Protein AF-A0A0C9Z358-F1 (afdb_monomer_lite)

Radius of gyration: 34.58 Å; chains: 1; bounding box: 94×60×79 Å

Secondary structure (DSSP, 8-state):
--PPPP--PPP---GGGGS-------------HHHHHHHHHHHHHHHHHHHHH-GGGS---HHHHHHHHHHHHHHHHHHHHHHHHHHHHHHHHHHHHHHHHHHHHHHHHHHHHHHHHHHHHHHHHTTTS----HHHHHHHHHHHHHHHHHHHHHHHHHHHHHHHHHHHHHHHHHHHHHHHHHHTTSTTPPPGGG---

Foldseek 3Di:
DDDDDDPDDDPPPPPVVVPPPPDDDDDDPDDDPVVVVVVVVVVVVVVVVVVVVDPVPDPQPPVRVVVVVLLVQLLVLVVQLVVLVVVLVVLVVVLVVLVVQLVVLVVVLVVLVVVLVVVVVVCVVVVPDPDVCPVVNVVSVVSNVVSVVSNVVSVVVSVVSVVVSVVSVVSSVVSVVVSVVSCVVPVPDDHPVPPDD

pLDDT: mean 74.01, std 22.17, range [31.88, 98.12]

Sequence (197 aa):
MLSAPISTLPPSCSFESFFHEGSVSDNHIFTKPDQLSSILGAVDDIEKQNFILSLDAVDISDDEQDKLFAMYSIDTVHSSYLASKSRVRLYTQFVSLLKRTEEAWSKRLQETGCVALEQKLHKTSLDGIEVEGGEQDKLLKCAVDAVLAHYVTAQYRVRQYTQFLTILKREEDAWAQSYQRASCVMPDYSPATLKCQ

Structure (mmCIF, N/CA/C/O backbone):
data_AF-A0A0C9Z358-F1
#
_entry.id   AF-A0A0C9Z358-F1
#
loop_
_atom_site.group_PDB
_atom_site.id
_atom_site.type_symbol
_atom_site.label_atom_id
_atom_site.label_alt_id
_atom_site.label_comp_id
_atom_site.label_asym_id
_atom_site.label_entity_id
_atom_site.label_seq_id
_atom_site.pdbx_PDB_ins_code
_atom_site.Cartn_x
_atom_site.Cartn_y
_atom_site.Cartn_z
_atom_site.occupancy
_atom_site.B_iso_or_equiv
_atom_site.auth_seq_id
_atom_site.auth_comp_id
_atom_site.auth_asym_id
_atom_site.auth_atom_id
_atom_site.pdbx_PDB_model_num
ATOM 1 N N . MET A 1 1 ? 34.465 -19.245 12.274 1.00 43.28 1 MET A N 1
ATOM 2 C CA . MET A 1 1 ? 35.331 -18.120 12.676 1.00 43.28 1 MET A CA 1
ATOM 3 C C . MET A 1 1 ? 36.232 -17.790 11.508 1.00 43.28 1 MET A C 1
ATOM 5 O O . MET A 1 1 ? 37.014 -18.651 11.142 1.00 43.28 1 MET A O 1
ATOM 9 N N . LEU A 1 2 ? 36.050 -16.616 10.905 1.00 34.69 2 LEU A N 1
ATOM 10 C CA . LEU A 1 2 ? 37.088 -15.726 10.376 1.00 34.69 2 LEU A CA 1
ATOM 11 C C . LEU A 1 2 ? 36.377 -14.497 9.791 1.00 34.69 2 LEU A C 1
ATOM 13 O O . LEU A 1 2 ? 35.322 -14.596 9.173 1.00 34.69 2 LEU A O 1
ATOM 17 N N . SER A 1 3 ? 36.917 -13.350 10.158 1.00 34.62 3 SER A N 1
ATOM 18 C CA . SER A 1 3 ? 36.332 -12.016 10.192 1.00 34.62 3 SER A CA 1
ATOM 19 C C . SER A 1 3 ? 36.315 -11.368 8.807 1.00 34.62 3 SER A C 1
ATOM 21 O O . SER A 1 3 ? 37.321 -11.400 8.104 1.00 34.62 3 SER A O 1
ATOM 23 N N . ALA A 1 4 ? 35.203 -10.731 8.437 1.00 38.41 4 ALA A N 1
ATOM 24 C CA . ALA A 1 4 ? 35.159 -9.826 7.291 1.00 38.41 4 ALA A CA 1
ATOM 25 C C . ALA A 1 4 ? 35.948 -8.539 7.609 1.00 38.41 4 ALA A C 1
ATOM 27 O O . ALA A 1 4 ? 35.785 -8.002 8.711 1.00 38.41 4 ALA A O 1
ATOM 28 N N . PRO A 1 5 ? 36.781 -8.016 6.692 1.00 44.75 5 PRO A N 1
ATOM 29 C CA . PRO A 1 5 ? 37.340 -6.686 6.849 1.00 44.75 5 PRO A CA 1
ATOM 30 C C . PRO A 1 5 ? 36.265 -5.636 6.549 1.00 44.75 5 PRO A C 1
ATOM 32 O O . PRO A 1 5 ? 35.505 -5.724 5.585 1.00 44.75 5 PRO A O 1
ATOM 35 N N . ILE A 1 6 ? 36.209 -4.650 7.436 1.00 40.00 6 ILE A N 1
ATOM 36 C CA . ILE A 1 6 ? 35.357 -3.467 7.388 1.00 40.00 6 ILE A CA 1
ATOM 37 C C . ILE A 1 6 ? 35.653 -2.699 6.095 1.00 40.00 6 ILE A C 1
ATOM 39 O O . ILE A 1 6 ? 36.788 -2.296 5.853 1.00 40.00 6 ILE A O 1
ATOM 43 N N . SER A 1 7 ? 34.623 -2.493 5.273 1.00 34.53 7 SER A N 1
ATOM 44 C CA . SER A 1 7 ? 34.659 -1.559 4.149 1.00 34.53 7 SER A CA 1
ATOM 45 C C . SER A 1 7 ? 34.759 -0.140 4.712 1.00 34.53 7 SER A C 1
ATOM 47 O O . SER A 1 7 ? 33.773 0.443 5.162 1.00 34.53 7 SER A O 1
ATOM 49 N N . THR A 1 8 ? 35.973 0.397 4.767 1.00 40.41 8 THR A N 1
ATOM 50 C CA . THR A 1 8 ? 36.206 1.821 4.996 1.00 40.41 8 THR A CA 1
ATOM 51 C C . THR A 1 8 ? 35.931 2.554 3.690 1.00 40.41 8 THR A C 1
ATOM 53 O O . THR A 1 8 ? 36.726 2.481 2.754 1.00 40.41 8 THR A O 1
ATOM 56 N N . LEU A 1 9 ? 34.792 3.246 3.630 1.00 37.59 9 LEU A N 1
ATOM 57 C CA . LEU A 1 9 ? 34.574 4.347 2.691 1.00 37.59 9 LEU A CA 1
ATOM 58 C C . LEU A 1 9 ? 35.792 5.291 2.736 1.00 37.59 9 LEU A C 1
ATOM 60 O O . LEU A 1 9 ? 36.247 5.606 3.841 1.00 37.59 9 LEU A O 1
ATOM 64 N N . PRO A 1 10 ? 36.324 5.765 1.595 1.00 41.03 10 PRO A N 1
ATOM 65 C CA . PRO A 1 10 ? 37.274 6.866 1.632 1.00 41.03 10 PRO A CA 1
ATOM 66 C C . PRO A 1 10 ? 36.574 8.098 2.231 1.00 41.03 10 PRO A C 1
ATOM 68 O O . PRO A 1 10 ? 35.390 8.321 1.950 1.00 41.03 10 PRO A O 1
ATOM 71 N N . PRO A 1 11 ? 37.257 8.889 3.077 1.00 41.81 11 PRO A N 1
ATOM 72 C CA . PRO A 1 11 ? 36.675 10.109 3.609 1.00 41.81 11 PRO A CA 1
ATOM 73 C C . PRO A 1 11 ? 36.333 11.033 2.440 1.00 41.81 11 PRO A C 1
ATOM 75 O O . PRO A 1 11 ? 37.132 11.223 1.524 1.00 41.81 11 PRO A O 1
ATOM 78 N N . SER A 1 12 ? 35.125 11.590 2.469 1.00 39.84 12 SER A N 1
ATOM 79 C CA . SER A 1 12 ? 34.703 12.657 1.572 1.00 39.84 12 SER A CA 1
ATOM 80 C C . SER A 1 12 ? 35.719 13.798 1.648 1.00 39.84 12 SER A C 1
ATOM 82 O O . SER A 1 12 ? 35.749 14.526 2.642 1.00 39.84 12 SER A O 1
ATOM 84 N N . CYS A 1 13 ? 36.553 13.958 0.620 1.00 36.28 13 CYS A N 1
ATOM 85 C CA . CYS A 1 13 ? 37.303 15.192 0.422 1.00 36.28 13 CYS A CA 1
ATOM 86 C C . CYS A 1 13 ? 36.281 16.304 0.181 1.00 36.28 13 CYS A C 1
ATOM 88 O O . CYS A 1 13 ? 35.742 16.437 -0.918 1.00 36.28 13 CYS A O 1
ATOM 90 N N . SER A 1 14 ? 35.961 17.072 1.224 1.00 34.94 14 SER A N 1
ATOM 91 C CA . SER A 1 14 ? 35.153 18.273 1.073 1.00 34.94 14 SER A CA 1
ATOM 92 C C . SER A 1 14 ? 35.972 19.291 0.287 1.00 34.94 14 SER A C 1
ATOM 94 O O . SER A 1 14 ? 36.963 19.824 0.783 1.00 34.94 14 SER A O 1
ATOM 96 N N . PHE A 1 15 ? 35.528 19.585 -0.929 1.00 40.03 15 PHE A N 1
ATOM 97 C CA . PHE A 1 15 ? 36.028 20.672 -1.773 1.00 40.03 15 PHE A CA 1
ATOM 98 C C . PHE A 1 15 ? 35.992 22.049 -1.063 1.00 40.03 15 PHE A C 1
ATOM 100 O O . PHE A 1 15 ? 36.691 22.982 -1.446 1.00 40.03 15 PHE A O 1
ATOM 107 N N . GLU A 1 16 ? 35.225 22.168 0.023 1.00 37.38 16 GLU A N 1
ATOM 108 C CA . GLU A 1 16 ? 35.018 23.395 0.796 1.00 37.38 16 GLU A CA 1
ATOM 109 C C . GLU A 1 16 ? 36.194 23.798 1.706 1.00 37.38 16 GLU A C 1
ATOM 111 O O . GLU A 1 16 ? 36.245 24.946 2.145 1.00 37.38 16 GLU A O 1
ATOM 116 N N . SER A 1 17 ? 37.186 22.931 1.955 1.00 39.44 17 SER A N 1
ATOM 117 C CA . SER A 1 17 ? 38.322 23.288 2.826 1.00 39.44 17 SER A CA 1
ATOM 118 C C . SER A 1 17 ? 39.406 24.129 2.139 1.00 39.44 17 SER A C 1
ATOM 120 O O . SER A 1 17 ? 40.309 24.609 2.815 1.00 39.44 17 SER A O 1
ATOM 122 N N . PHE A 1 18 ? 39.333 24.335 0.819 1.00 39.81 18 PHE A N 1
ATOM 123 C CA . PHE A 1 18 ? 40.315 25.147 0.082 1.00 39.81 18 PHE A CA 1
ATOM 124 C C . PHE A 1 18 ? 39.987 26.647 0.033 1.00 39.81 18 PHE A C 1
ATOM 126 O O . PHE A 1 18 ? 40.864 27.444 -0.286 1.00 39.81 18 PHE A O 1
ATOM 133 N N . PHE A 1 19 ? 38.758 27.053 0.370 1.00 40.34 19 PHE A N 1
ATOM 134 C CA . PHE A 1 19 ? 38.324 28.457 0.278 1.00 40.34 19 PHE A CA 1
ATOM 135 C C . PHE A 1 19 ? 38.118 29.1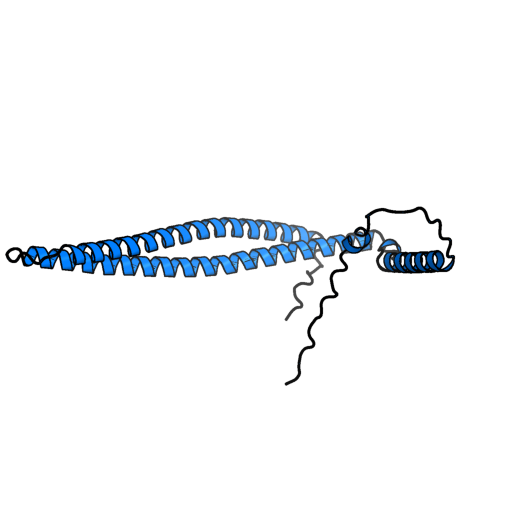46 1.634 1.00 40.34 19 PHE A C 1
ATOM 137 O O . PHE A 1 19 ? 37.725 30.313 1.681 1.00 40.34 19 PHE A O 1
ATOM 144 N N . HIS A 1 20 ? 38.416 28.467 2.745 1.00 36.66 20 HIS A N 1
ATOM 145 C CA . HIS A 1 20 ? 38.241 29.016 4.088 1.00 36.66 20 HIS A CA 1
ATOM 146 C C . HIS A 1 20 ? 39.564 29.317 4.792 1.00 36.66 20 HIS A C 1
ATOM 148 O O . HIS A 1 20 ? 39.865 28.793 5.852 1.00 36.66 20 HIS A O 1
ATOM 154 N N . GLU A 1 21 ? 40.317 30.247 4.209 1.00 38.12 21 GLU A N 1
ATOM 155 C CA . GLU A 1 21 ? 41.202 31.137 4.970 1.00 38.12 21 GLU A CA 1
ATOM 156 C C . GLU A 1 21 ? 41.336 32.480 4.233 1.00 38.12 21 GLU A C 1
ATOM 158 O O . GLU A 1 21 ? 42.399 32.941 3.833 1.00 38.12 21 GLU A O 1
ATOM 163 N N . GLY A 1 22 ? 40.185 33.112 3.994 1.00 36.47 22 GLY A N 1
ATOM 164 C CA . GLY A 1 22 ? 40.087 34.485 3.508 1.00 36.47 22 GLY A CA 1
ATOM 165 C C . GLY A 1 22 ? 39.778 35.440 4.657 1.00 36.47 22 GLY A C 1
ATOM 166 O O . GLY A 1 22 ? 38.623 35.802 4.856 1.00 36.47 22 GLY A O 1
ATOM 167 N N . SER A 1 23 ? 40.801 35.848 5.412 1.00 31.88 23 SER A N 1
ATOM 168 C CA . SER A 1 23 ? 40.714 36.946 6.385 1.00 31.88 23 SER A CA 1
ATOM 169 C C . SER A 1 23 ? 42.057 37.681 6.490 1.00 31.88 23 SER A C 1
ATOM 171 O O . SER A 1 23 ? 42.873 37.383 7.352 1.00 31.88 23 SER A O 1
ATOM 173 N N . VAL A 1 24 ? 42.237 38.645 5.579 1.00 39.41 24 VAL A N 1
ATOM 174 C CA . VAL A 1 24 ? 42.964 39.928 5.712 1.00 39.41 24 VAL A CA 1
ATOM 175 C C . VAL A 1 24 ? 44.291 39.923 6.497 1.00 39.41 24 VAL A C 1
ATOM 177 O O . VAL A 1 24 ? 44.280 40.059 7.712 1.00 39.41 24 VAL A O 1
ATOM 180 N N . SER A 1 25 ? 45.433 39.974 5.804 1.00 35.31 25 SER A N 1
ATOM 181 C CA . SER A 1 25 ? 46.223 41.206 5.604 1.00 35.31 25 SER A CA 1
ATOM 182 C C . SER A 1 25 ? 47.529 40.911 4.850 1.00 35.31 25 SER A C 1
ATOM 184 O O . SER A 1 25 ? 48.080 39.820 4.913 1.00 35.31 25 SER A O 1
ATOM 186 N N . ASP A 1 26 ? 48.004 41.946 4.164 1.00 32.16 26 ASP A N 1
ATOM 187 C CA . ASP A 1 26 ? 49.366 42.165 3.680 1.00 32.16 26 ASP A CA 1
ATOM 188 C C . ASP A 1 26 ? 49.863 41.466 2.406 1.00 32.16 26 ASP A C 1
ATOM 190 O O . ASP A 1 26 ? 50.016 40.255 2.270 1.00 32.16 26 ASP A O 1
ATOM 194 N N . ASN A 1 27 ? 50.203 42.350 1.466 1.00 45.28 27 ASN A N 1
ATOM 195 C CA . ASN A 1 27 ? 51.034 42.114 0.304 1.00 45.28 27 ASN A CA 1
ATOM 196 C C . ASN A 1 27 ? 52.291 41.321 0.677 1.00 45.28 27 ASN A C 1
ATOM 198 O O . ASN A 1 27 ? 53.226 41.874 1.252 1.00 45.28 27 ASN A O 1
ATOM 202 N N . HIS A 1 28 ? 52.382 40.082 0.207 1.00 33.38 28 HIS A N 1
ATOM 203 C CA . HIS A 1 28 ? 53.675 39.507 -0.116 1.00 33.38 28 HIS A CA 1
ATOM 204 C C . HIS A 1 28 ? 53.584 38.666 -1.385 1.00 33.38 28 HIS A C 1
ATOM 206 O O . HIS A 1 28 ? 53.170 37.512 -1.397 1.00 33.38 28 HIS A O 1
ATOM 212 N N . ILE A 1 29 ? 54.048 39.283 -2.471 1.00 47.16 29 ILE A N 1
ATOM 213 C CA . ILE A 1 29 ? 54.710 38.587 -3.567 1.00 47.16 29 ILE A CA 1
ATOM 214 C C . ILE A 1 29 ? 55.765 37.678 -2.920 1.00 47.16 29 ILE A C 1
ATOM 216 O O . ILE A 1 29 ? 56.750 38.178 -2.375 1.00 47.16 29 ILE A O 1
ATOM 220 N N . PHE A 1 30 ? 55.552 36.363 -2.942 1.00 37.59 30 PHE A N 1
ATOM 221 C CA . PHE A 1 30 ? 56.589 35.387 -2.619 1.00 37.59 30 PHE A CA 1
ATOM 222 C C . PHE A 1 30 ? 56.665 34.330 -3.716 1.00 37.59 30 PHE A C 1
ATOM 224 O O . PHE A 1 30 ? 56.001 33.300 -3.725 1.00 37.59 30 PHE A O 1
ATOM 231 N N . THR A 1 31 ? 57.540 34.649 -4.659 1.00 49.47 31 THR A N 1
ATOM 232 C CA . THR A 1 31 ? 58.268 33.736 -5.527 1.00 49.47 31 THR A CA 1
ATOM 233 C C . THR A 1 31 ? 58.843 32.559 -4.730 1.00 49.47 31 THR A C 1
ATOM 235 O O . THR A 1 31 ? 59.812 32.730 -3.986 1.00 49.47 31 THR A O 1
ATOM 238 N N . LYS A 1 32 ? 58.302 31.353 -4.923 1.00 46.25 32 LYS A N 1
ATOM 239 C CA . LYS A 1 32 ? 59.037 30.100 -4.702 1.00 46.25 32 LYS A CA 1
ATOM 240 C C . LYS A 1 32 ? 58.853 29.182 -5.919 1.00 46.25 32 LYS A C 1
ATOM 242 O O . LYS A 1 32 ? 57.719 28.795 -6.197 1.00 46.25 32 LYS A O 1
ATOM 247 N N . PRO A 1 33 ? 59.932 28.823 -6.639 1.00 52.41 33 PRO A N 1
ATOM 248 C CA . PRO A 1 33 ? 59.850 27.933 -7.802 1.00 52.41 33 PRO A CA 1
ATOM 249 C C . PRO A 1 33 ? 59.332 26.526 -7.444 1.00 52.41 33 PRO A C 1
ATOM 251 O O . PRO A 1 33 ? 58.716 25.876 -8.283 1.00 52.41 33 PRO A O 1
ATOM 254 N N . ASP A 1 34 ? 59.482 26.102 -6.186 1.00 52.28 34 ASP A N 1
ATOM 255 C CA . ASP A 1 34 ? 59.090 24.765 -5.715 1.00 52.28 34 ASP A CA 1
ATOM 256 C C . ASP A 1 34 ? 57.575 24.579 -5.509 1.00 52.28 34 ASP A C 1
ATOM 258 O O . ASP A 1 34 ? 57.078 23.455 -5.496 1.00 52.28 34 ASP A O 1
ATOM 262 N N . GLN A 1 35 ? 56.810 25.666 -5.354 1.00 51.03 35 GLN A N 1
ATOM 263 C CA . GLN A 1 35 ? 55.347 25.572 -5.251 1.00 51.03 35 GLN A CA 1
ATOM 264 C C . GLN A 1 35 ? 54.694 25.458 -6.626 1.00 51.03 35 GLN A C 1
ATOM 266 O O . GLN A 1 35 ? 53.734 24.712 -6.780 1.00 51.03 35 GLN A O 1
ATOM 271 N N . LEU A 1 36 ? 55.243 26.135 -7.639 1.00 53.06 36 LEU A N 1
ATOM 272 C CA . LEU A 1 36 ? 54.757 26.021 -9.014 1.00 53.06 36 LEU A CA 1
ATOM 273 C C . LEU A 1 36 ? 55.032 24.636 -9.601 1.00 53.06 36 LEU A C 1
ATOM 275 O O . LEU A 1 36 ? 54.161 24.105 -10.275 1.00 53.06 36 LEU A O 1
ATOM 279 N N . SER A 1 37 ? 56.186 24.022 -9.319 1.00 56.88 37 SER A N 1
ATOM 280 C CA . SER A 1 37 ? 56.482 22.653 -9.766 1.00 56.88 37 SER A CA 1
ATOM 281 C C . SER A 1 37 ? 55.606 21.604 -9.075 1.00 56.88 37 SER A C 1
ATOM 283 O O . SER A 1 37 ? 55.167 20.663 -9.728 1.00 56.88 37 SER A O 1
ATOM 285 N N . SER A 1 38 ? 55.296 21.791 -7.788 1.00 57.88 38 SER A N 1
ATOM 286 C CA . SER A 1 38 ? 54.349 20.950 -7.042 1.00 57.88 38 SER A CA 1
ATOM 287 C C . SER A 1 38 ? 52.918 21.078 -7.579 1.00 57.88 38 SER A C 1
ATOM 289 O O . SER A 1 38 ? 52.251 20.072 -7.806 1.00 57.88 38 SER A O 1
ATOM 291 N N . ILE A 1 39 ? 52.467 22.305 -7.871 1.00 59.06 39 ILE A N 1
ATOM 292 C CA . ILE A 1 39 ? 51.155 22.556 -8.486 1.00 59.06 39 ILE A CA 1
ATOM 293 C C . ILE A 1 39 ? 51.108 21.988 -9.909 1.00 59.06 39 ILE A C 1
ATOM 295 O O . ILE A 1 39 ? 50.140 21.327 -10.254 1.00 59.06 39 ILE A O 1
ATOM 299 N N . LEU A 1 40 ? 52.148 22.188 -10.723 1.00 55.78 40 LEU A N 1
ATOM 300 C CA . LEU A 1 40 ? 52.220 21.654 -12.088 1.00 55.78 40 LEU A CA 1
ATOM 301 C C . LEU A 1 40 ? 52.280 20.123 -12.106 1.00 55.78 40 LEU A C 1
ATOM 303 O O . LEU A 1 40 ? 51.617 19.514 -12.934 1.00 55.78 40 LEU A O 1
ATOM 307 N N . GLY A 1 41 ? 53.011 19.498 -11.178 1.00 59.53 41 GLY A N 1
ATOM 308 C CA . GLY A 1 41 ? 53.030 18.041 -11.022 1.00 59.53 41 GLY A CA 1
ATOM 309 C C . GLY A 1 41 ? 51.674 17.485 -10.583 1.00 59.53 41 GLY A C 1
ATOM 310 O O . GLY A 1 41 ? 51.217 16.489 -11.131 1.00 59.53 41 GLY A O 1
ATOM 311 N N . ALA A 1 42 ? 50.986 18.170 -9.664 1.00 58.47 42 ALA A N 1
ATOM 312 C CA . ALA A 1 42 ? 49.628 17.809 -9.267 1.00 58.47 42 ALA A CA 1
ATOM 313 C C . ALA A 1 42 ? 48.615 18.003 -10.408 1.00 58.47 42 ALA A C 1
ATOM 315 O O . ALA A 1 42 ? 47.704 17.195 -10.546 1.00 58.47 42 ALA A O 1
ATOM 316 N N . VAL A 1 43 ? 48.771 19.038 -11.239 1.00 58.66 43 VAL A N 1
ATOM 317 C CA . VAL A 1 43 ? 47.942 19.255 -12.436 1.00 58.66 43 VAL A CA 1
ATOM 318 C C . VAL A 1 43 ? 48.180 18.154 -13.467 1.00 58.66 43 VAL A C 1
ATOM 320 O O . VAL A 1 43 ? 47.208 17.622 -13.982 1.00 58.66 43 VAL A O 1
ATOM 323 N N . ASP A 1 44 ? 49.430 17.756 -13.706 1.00 57.28 44 ASP A N 1
ATOM 324 C CA . ASP A 1 44 ? 49.788 16.683 -14.646 1.00 57.28 44 ASP A CA 1
ATOM 325 C C . ASP A 1 44 ? 49.271 15.310 -14.167 1.00 57.28 44 ASP A C 1
ATOM 327 O O . ASP A 1 44 ? 48.792 14.498 -14.959 1.00 57.28 44 ASP A O 1
ATOM 331 N N . ASP A 1 45 ? 49.276 15.063 -12.853 1.00 60.41 45 ASP A N 1
ATOM 332 C CA . ASP A 1 45 ? 48.677 13.865 -12.252 1.00 60.41 45 ASP A CA 1
ATOM 333 C C . ASP A 1 45 ? 47.138 13.893 -12.284 1.00 60.41 45 ASP A C 1
ATOM 335 O O . ASP A 1 45 ? 46.512 12.859 -12.531 1.00 60.41 45 ASP A O 1
ATOM 339 N N . ILE A 1 46 ? 46.512 15.062 -12.096 1.00 60.91 46 ILE A N 1
ATOM 340 C CA . ILE A 1 46 ? 45.059 15.253 -12.259 1.00 60.91 46 ILE A CA 1
ATOM 341 C C . ILE A 1 46 ? 44.656 15.071 -13.724 1.00 60.91 46 ILE A C 1
ATOM 343 O O . ILE A 1 46 ? 43.636 14.447 -14.003 1.00 60.91 46 ILE A O 1
ATOM 347 N N . GLU A 1 47 ? 45.444 15.578 -14.667 1.00 57.25 47 GLU A N 1
ATOM 348 C CA . GLU A 1 47 ? 45.193 15.469 -16.103 1.00 57.25 47 GLU A CA 1
ATOM 349 C C . GLU A 1 47 ? 45.369 14.023 -16.580 1.00 57.25 47 GLU A C 1
ATOM 351 O O . GLU A 1 47 ? 44.527 13.514 -17.315 1.00 57.25 47 GLU A O 1
ATOM 356 N N . LYS A 1 48 ? 46.367 13.297 -16.058 1.00 59.47 48 LYS A N 1
ATOM 357 C CA . LYS A 1 48 ? 46.518 11.847 -16.272 1.00 59.47 48 LYS A CA 1
ATOM 358 C C . LYS A 1 48 ? 45.383 11.037 -15.654 1.00 59.47 48 LYS A C 1
ATOM 360 O O . LYS A 1 48 ? 44.904 10.100 -16.287 1.00 59.47 48 LYS A O 1
ATOM 365 N N . GLN A 1 49 ? 44.930 11.376 -14.446 1.00 54.38 49 GLN A N 1
ATOM 366 C CA . GLN A 1 49 ? 43.767 10.718 -13.842 1.00 54.38 49 GLN A CA 1
ATOM 367 C C . GLN A 1 49 ? 42.487 11.006 -14.627 1.00 54.38 49 GLN A C 1
ATOM 369 O O . GLN A 1 49 ? 41.716 10.083 -14.874 1.00 54.38 49 GLN A O 1
ATOM 374 N N . ASN A 1 50 ? 42.289 12.242 -15.086 1.00 53.19 50 ASN A N 1
ATOM 375 C CA . ASN A 1 50 ? 41.181 12.595 -15.969 1.00 53.19 50 ASN A CA 1
ATOM 376 C C . ASN A 1 50 ? 41.287 11.907 -17.330 1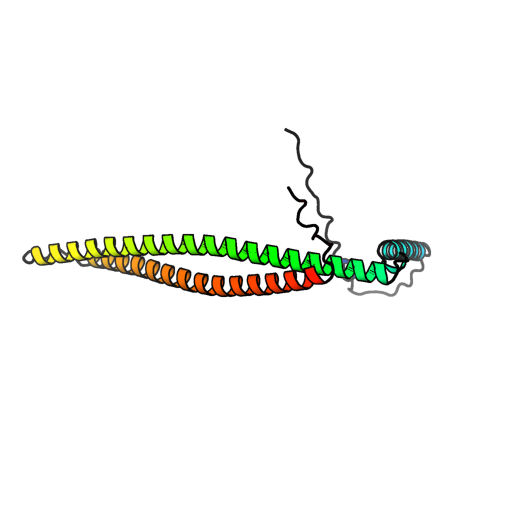.00 53.19 50 ASN A C 1
ATOM 378 O O . ASN A 1 50 ? 40.261 11.518 -17.863 1.00 53.19 50 ASN A O 1
ATOM 382 N N . PHE A 1 51 ? 42.485 11.699 -17.875 1.00 51.50 51 PHE A N 1
ATOM 383 C CA . PHE A 1 51 ? 42.688 10.952 -19.116 1.00 51.50 51 PHE A CA 1
ATOM 384 C C . PHE A 1 51 ? 42.365 9.461 -18.947 1.00 51.50 51 PHE A C 1
ATOM 386 O O . PHE A 1 51 ? 41.702 8.879 -19.796 1.00 51.50 51 PHE A O 1
ATOM 393 N N . ILE A 1 52 ? 42.758 8.849 -17.824 1.00 54.19 52 ILE A N 1
ATOM 394 C CA . ILE A 1 52 ? 42.423 7.451 -17.487 1.00 54.19 52 ILE A CA 1
ATOM 395 C C . ILE A 1 52 ? 40.917 7.277 -17.218 1.00 54.19 52 ILE A C 1
ATOM 397 O O . ILE A 1 52 ? 40.371 6.198 -17.440 1.00 54.19 52 ILE A O 1
ATOM 401 N N . LEU A 1 53 ? 40.245 8.327 -16.739 1.00 50.66 53 LEU A N 1
ATOM 402 C CA . LEU A 1 53 ? 38.796 8.357 -16.515 1.00 50.66 53 LEU A CA 1
ATOM 403 C C . LEU A 1 53 ? 38.004 8.893 -17.718 1.00 50.66 53 LEU A C 1
ATOM 405 O O . LEU A 1 53 ? 36.774 8.813 -17.710 1.00 50.66 53 LEU A O 1
ATOM 409 N N . SER A 1 54 ? 38.679 9.431 -18.737 1.00 51.94 54 SER A N 1
ATOM 410 C CA . SER A 1 54 ? 38.043 9.935 -19.946 1.00 51.94 54 SER A CA 1
ATOM 411 C C . SER A 1 54 ? 37.765 8.775 -20.892 1.00 51.94 54 SER A C 1
ATOM 413 O O . SER A 1 54 ? 38.649 7.997 -21.247 1.00 51.94 54 SER A O 1
ATOM 415 N N . LEU A 1 55 ? 36.512 8.687 -21.332 1.00 53.47 55 LEU A N 1
ATOM 416 C CA . LEU A 1 55 ? 36.093 7.778 -22.395 1.00 53.47 55 LEU A CA 1
ATOM 417 C C . LEU A 1 55 ? 36.676 8.177 -23.766 1.00 53.47 55 LEU A C 1
ATOM 419 O O . LEU A 1 55 ? 36.572 7.387 -24.696 1.00 53.47 55 LEU A O 1
ATOM 423 N N . ASP A 1 56 ? 37.329 9.343 -23.886 1.00 52.19 56 ASP A N 1
ATOM 424 C CA . ASP A 1 56 ? 37.888 9.862 -25.147 1.00 52.19 56 ASP A CA 1
ATOM 425 C C . ASP A 1 56 ? 39.102 9.068 -25.667 1.00 52.19 56 ASP A C 1
ATOM 427 O O . ASP A 1 56 ? 39.500 9.237 -26.818 1.00 52.19 56 ASP A O 1
ATOM 431 N N . ALA A 1 57 ? 39.728 8.225 -24.835 1.00 51.03 57 ALA A N 1
ATOM 432 C CA . ALA A 1 57 ? 40.931 7.468 -25.203 1.00 51.03 57 ALA A CA 1
ATOM 433 C C . ALA A 1 57 ? 40.647 6.046 -25.719 1.00 51.03 57 ALA A C 1
ATOM 435 O O . ALA A 1 57 ? 41.574 5.352 -26.147 1.00 51.03 57 ALA A O 1
ATOM 436 N N . VAL A 1 58 ? 39.393 5.588 -25.661 1.00 53.94 58 VAL A N 1
ATOM 437 C CA . VAL A 1 58 ? 39.001 4.285 -26.202 1.00 53.94 58 VAL A CA 1
ATOM 438 C C . VAL A 1 58 ? 38.339 4.540 -27.548 1.00 53.94 58 VAL A C 1
ATOM 440 O O . VAL A 1 58 ? 37.246 5.093 -27.603 1.00 53.94 58 VAL A O 1
ATOM 443 N N . ASP A 1 59 ? 39.019 4.149 -28.624 1.00 54.53 59 ASP A N 1
ATOM 444 C CA . ASP A 1 59 ? 38.506 4.187 -29.997 1.00 54.53 59 ASP A CA 1
ATOM 445 C C . ASP A 1 59 ? 37.420 3.103 -30.138 1.00 54.53 59 ASP A C 1
ATOM 447 O O . ASP A 1 59 ? 37.649 2.002 -30.642 1.00 54.53 59 ASP A O 1
ATOM 451 N N . ILE A 1 60 ? 36.264 3.365 -29.527 1.00 58.81 60 ILE A N 1
ATOM 452 C CA . ILE A 1 60 ? 35.055 2.555 -29.625 1.00 58.81 60 ILE A CA 1
ATOM 453 C C . ILE A 1 60 ? 34.385 2.984 -30.923 1.00 58.81 60 ILE A C 1
ATOM 455 O O . ILE A 1 60 ? 34.125 4.167 -31.124 1.00 58.81 60 ILE A O 1
ATOM 459 N N . SER A 1 61 ? 34.105 2.033 -31.810 1.00 62.97 61 SER A N 1
ATOM 460 C CA . SER A 1 61 ? 33.312 2.354 -33.001 1.00 62.97 61 SER A CA 1
ATOM 461 C C . SER A 1 61 ? 31.931 2.883 -32.589 1.00 62.97 61 SER A C 1
ATOM 463 O O . SER A 1 61 ? 31.360 2.388 -31.616 1.00 62.97 61 SER A O 1
ATOM 465 N N . ASP A 1 62 ? 31.367 3.847 -33.325 1.00 69.12 62 ASP A N 1
ATOM 466 C CA . ASP A 1 62 ? 30.033 4.412 -33.035 1.00 69.12 62 ASP A CA 1
ATOM 467 C C . ASP A 1 62 ? 28.975 3.305 -32.790 1.00 69.12 62 ASP A C 1
ATOM 469 O O . ASP A 1 62 ? 28.167 3.394 -31.865 1.00 69.12 62 ASP A O 1
ATOM 473 N N . ASP A 1 63 ? 29.061 2.189 -33.528 1.00 73.19 63 ASP A N 1
ATOM 474 C CA . ASP A 1 63 ? 28.189 1.013 -33.384 1.00 73.19 63 ASP A CA 1
ATOM 475 C C . ASP A 1 63 ? 28.336 0.290 -32.024 1.00 73.19 63 ASP A C 1
ATOM 477 O O . ASP A 1 63 ? 27.363 -0.217 -31.453 1.00 73.19 63 ASP A O 1
ATOM 481 N N . GLU A 1 64 ? 29.553 0.207 -31.482 1.00 74.94 64 GLU A N 1
ATOM 482 C CA . GLU A 1 64 ? 29.819 -0.380 -30.164 1.00 74.94 64 GLU A CA 1
ATOM 483 C C . GLU A 1 64 ? 29.375 0.555 -29.033 1.00 74.94 64 GLU A C 1
ATOM 485 O O . GLU A 1 64 ? 28.859 0.085 -28.012 1.00 74.94 64 GLU A O 1
ATOM 490 N N . GLN A 1 65 ? 29.516 1.867 -29.227 1.00 74.31 65 GLN A N 1
ATOM 491 C CA . GLN A 1 65 ? 29.052 2.877 -28.283 1.00 74.31 65 GLN A CA 1
ATOM 492 C C . GLN A 1 65 ? 27.519 2.876 -28.184 1.00 74.31 65 GLN A C 1
ATOM 494 O O . GLN A 1 65 ? 26.974 2.794 -27.078 1.00 74.31 65 GLN A O 1
ATOM 499 N N . ASP A 1 66 ? 26.817 2.863 -29.318 1.00 79.06 66 ASP A N 1
ATOM 500 C CA . ASP A 1 66 ? 25.353 2.775 -29.376 1.00 79.06 66 ASP A CA 1
ATOM 501 C C . ASP A 1 66 ? 24.829 1.491 -28.721 1.00 79.06 66 ASP A C 1
ATOM 503 O O . ASP A 1 66 ? 23.848 1.503 -27.964 1.00 79.06 66 ASP A O 1
ATOM 507 N N . LYS A 1 67 ? 25.529 0.372 -28.931 1.00 82.06 67 LYS A N 1
ATOM 508 C CA . LYS A 1 67 ? 25.213 -0.902 -28.280 1.00 82.06 67 LYS A CA 1
ATOM 509 C C . LYS A 1 67 ? 25.373 -0.827 -26.760 1.00 82.06 67 LYS A C 1
ATOM 511 O O . LYS A 1 67 ? 24.498 -1.306 -26.035 1.00 82.06 67 LYS A O 1
ATOM 516 N N . LEU A 1 68 ? 26.453 -0.225 -26.261 1.00 79.75 68 LEU A N 1
ATOM 517 C CA . LEU A 1 68 ? 26.678 -0.040 -24.822 1.00 79.75 68 LEU A CA 1
ATOM 518 C C . LEU A 1 68 ? 25.612 0.868 -24.191 1.00 79.75 68 LEU A C 1
ATOM 520 O O . LEU A 1 68 ? 25.089 0.544 -23.120 1.00 79.75 68 LEU A O 1
ATOM 524 N N . PHE A 1 69 ? 25.224 1.953 -24.868 1.00 81.38 69 PHE A N 1
ATOM 525 C CA . PHE A 1 69 ? 24.121 2.809 -24.424 1.00 81.38 69 PHE A CA 1
ATOM 526 C C . PHE A 1 69 ? 22.788 2.056 -24.370 1.00 81.38 69 PHE A C 1
ATOM 528 O O . PHE A 1 69 ? 22.045 2.187 -23.388 1.00 81.38 69 PHE A O 1
ATOM 535 N N . ALA A 1 70 ? 22.489 1.232 -25.378 1.00 83.19 70 ALA A N 1
ATOM 536 C CA . ALA A 1 70 ? 21.295 0.392 -25.388 1.00 83.19 70 ALA A CA 1
ATOM 537 C C . ALA A 1 70 ? 21.306 -0.623 -24.232 1.00 83.19 70 ALA A C 1
ATOM 539 O O . ALA A 1 70 ? 20.303 -0.752 -23.526 1.00 83.19 70 ALA A O 1
ATOM 540 N N . MET A 1 71 ? 22.442 -1.285 -23.977 1.00 85.31 71 MET A N 1
ATOM 541 C CA . MET A 1 71 ? 22.615 -2.213 -22.848 1.00 85.31 71 MET A CA 1
ATOM 542 C C . MET A 1 71 ? 22.332 -1.523 -21.512 1.00 85.31 71 MET A C 1
ATOM 544 O O . MET A 1 71 ? 21.475 -1.977 -20.752 1.00 85.31 71 MET A O 1
ATOM 548 N N . TYR A 1 72 ? 22.991 -0.388 -21.255 1.00 82.19 72 TYR A N 1
ATOM 549 C CA . TYR A 1 72 ? 22.826 0.367 -20.011 1.00 82.19 72 TYR A CA 1
ATOM 550 C C . TYR A 1 72 ? 21.382 0.847 -19.811 1.00 82.19 72 TYR A C 1
ATOM 552 O O . TYR A 1 72 ? 20.833 0.786 -18.705 1.00 82.19 72 TYR A O 1
ATOM 560 N N . SER A 1 73 ? 20.739 1.287 -20.894 1.00 84.38 73 SER A N 1
ATOM 561 C CA . SER A 1 73 ? 19.341 1.721 -20.874 1.00 84.38 73 SER A CA 1
ATOM 562 C C . SER A 1 73 ? 18.404 0.568 -20.507 1.00 84.38 73 SER A C 1
ATOM 564 O O . SER A 1 73 ? 17.536 0.727 -19.645 1.00 84.38 73 SER A O 1
ATOM 566 N N . ILE A 1 74 ? 18.604 -0.612 -21.102 1.00 87.50 74 ILE A N 1
ATOM 567 C CA . ILE A 1 74 ? 17.816 -1.811 -20.794 1.00 87.50 74 ILE A CA 1
ATOM 568 C C . ILE A 1 74 ? 18.037 -2.252 -19.338 1.00 87.50 74 ILE A C 1
ATOM 570 O O . ILE A 1 74 ? 17.058 -2.502 -18.629 1.00 87.50 74 ILE A O 1
ATOM 574 N N . ASP A 1 75 ? 19.285 -2.290 -18.861 1.00 88.19 75 ASP A N 1
ATOM 575 C CA . ASP A 1 75 ? 19.627 -2.645 -17.474 1.00 88.19 75 ASP A CA 1
ATOM 576 C C . ASP A 1 75 ? 18.987 -1.693 -16.453 1.00 88.19 75 ASP A C 1
ATOM 578 O O . ASP A 1 75 ? 18.449 -2.127 -15.425 1.00 88.19 75 ASP A O 1
ATOM 582 N N . THR A 1 76 ? 18.993 -0.391 -16.744 1.00 88.00 76 THR A N 1
ATOM 583 C CA . THR A 1 76 ? 18.401 0.639 -15.879 1.00 88.00 76 THR A CA 1
ATOM 584 C C . THR A 1 76 ? 16.883 0.488 -15.792 1.00 88.00 76 THR A C 1
ATOM 586 O O . THR A 1 76 ? 16.303 0.521 -14.697 1.00 88.00 76 THR A O 1
ATOM 589 N N . VAL A 1 77 ? 16.221 0.274 -16.932 1.00 89.19 77 VAL A N 1
ATOM 590 C CA . VAL A 1 77 ? 14.768 0.062 -16.987 1.00 89.19 77 VAL A CA 1
ATOM 591 C C . VAL A 1 77 ? 14.384 -1.244 -16.290 1.00 89.19 77 VAL A C 1
ATOM 593 O O . VAL A 1 77 ? 13.427 -1.264 -15.512 1.00 89.19 77 VAL A O 1
ATOM 596 N N . HIS A 1 78 ? 15.147 -2.320 -16.496 1.00 92.06 78 HIS A N 1
ATOM 597 C CA . HIS A 1 78 ? 14.922 -3.593 -15.815 1.00 92.06 78 HIS A CA 1
ATOM 598 C C . HIS A 1 78 ? 15.070 -3.460 -14.294 1.00 92.06 78 HIS A C 1
ATOM 600 O O . HIS A 1 78 ? 14.196 -3.893 -13.542 1.00 92.06 78 HIS A O 1
ATOM 606 N N . SER A 1 79 ? 16.133 -2.799 -13.832 1.00 90.38 79 SER A N 1
ATOM 607 C CA . SER A 1 79 ? 16.370 -2.550 -12.405 1.00 90.38 79 SER A CA 1
ATOM 608 C C . SER A 1 79 ? 15.238 -1.732 -11.776 1.00 90.38 79 SER A C 1
ATOM 610 O O . SER A 1 79 ? 14.769 -2.052 -10.682 1.00 90.38 79 SER A O 1
ATOM 612 N N . SER A 1 80 ? 14.734 -0.725 -12.494 1.00 92.31 80 SER A N 1
ATOM 613 C CA . SER A 1 80 ? 13.597 0.095 -12.057 1.00 92.31 80 SER A CA 1
ATOM 614 C C . SER A 1 80 ? 12.299 -0.716 -11.976 1.00 92.31 80 SER A C 1
ATOM 616 O O . SER A 1 80 ? 11.558 -0.605 -10.994 1.00 92.31 80 SER A O 1
ATOM 618 N N . TYR A 1 81 ? 12.056 -1.599 -12.949 1.00 94.38 81 TYR A N 1
ATOM 619 C CA . TYR A 1 81 ? 10.940 -2.545 -12.913 1.00 94.38 81 TYR A CA 1
ATOM 620 C C . TYR A 1 81 ? 11.023 -3.485 -11.702 1.00 94.38 81 TYR A C 1
ATOM 622 O O . TYR A 1 81 ? 10.051 -3.601 -10.951 1.00 94.38 81 TYR A O 1
ATOM 630 N N . LEU A 1 82 ? 12.181 -4.103 -11.449 1.00 94.56 82 LEU A N 1
ATOM 631 C CA . LEU A 1 82 ? 12.378 -4.982 -10.292 1.00 94.56 82 LEU A CA 1
ATOM 632 C C . LEU A 1 82 ? 12.195 -4.242 -8.961 1.00 94.56 82 LEU A C 1
ATOM 634 O O . LEU A 1 82 ? 11.560 -4.771 -8.042 1.00 94.56 82 LEU A O 1
ATOM 638 N N . ALA A 1 83 ? 12.702 -3.012 -8.859 1.00 93.12 83 ALA A N 1
ATOM 639 C CA . ALA A 1 83 ? 12.507 -2.169 -7.686 1.00 93.12 83 ALA A CA 1
ATOM 640 C C . ALA A 1 83 ? 11.018 -1.862 -7.457 1.00 93.12 83 ALA A C 1
ATOM 642 O O . ALA A 1 83 ? 10.523 -2.034 -6.340 1.00 93.12 83 ALA A O 1
ATOM 643 N N . SER A 1 84 ? 10.284 -1.476 -8.506 1.00 94.25 84 SER A N 1
ATOM 644 C CA . SER A 1 84 ? 8.842 -1.213 -8.422 1.00 94.25 84 SER A CA 1
ATOM 645 C C . SER A 1 84 ? 8.054 -2.459 -7.999 1.00 94.25 84 SER A C 1
ATOM 647 O O . SER A 1 84 ? 7.299 -2.425 -7.024 1.00 94.25 84 SER A O 1
ATOM 649 N N . LYS A 1 85 ? 8.328 -3.605 -8.634 1.00 95.81 85 LYS A N 1
ATOM 650 C CA . LYS A 1 85 ? 7.741 -4.910 -8.291 1.00 95.81 85 LYS A CA 1
ATOM 651 C C . LYS A 1 85 ? 7.998 -5.303 -6.834 1.00 95.81 85 LYS A C 1
ATOM 653 O O . LYS A 1 85 ? 7.102 -5.785 -6.135 1.00 95.81 85 LYS A O 1
ATOM 658 N N . SER A 1 86 ? 9.212 -5.060 -6.339 1.00 96.62 86 SER A N 1
ATOM 659 C CA . SER A 1 86 ? 9.564 -5.280 -4.933 1.00 96.62 86 SER A CA 1
ATOM 660 C C . SER A 1 86 ? 8.744 -4.387 -3.994 1.00 96.62 86 SER A C 1
ATOM 662 O O . SER A 1 86 ? 8.161 -4.884 -3.024 1.00 96.62 86 SER A O 1
ATOM 664 N N . ARG A 1 87 ? 8.603 -3.088 -4.309 1.00 96.94 87 ARG A N 1
ATOM 665 C CA . ARG A 1 87 ? 7.756 -2.161 -3.536 1.00 96.94 87 ARG A CA 1
ATOM 666 C C . ARG A 1 87 ? 6.302 -2.627 -3.497 1.00 96.94 87 ARG A C 1
ATOM 668 O O . ARG A 1 87 ? 5.722 -2.673 -2.413 1.00 96.94 87 ARG A O 1
ATOM 675 N N . VAL A 1 88 ? 5.723 -3.036 -4.628 1.00 98.00 88 VAL A N 1
ATOM 676 C CA . VAL A 1 88 ? 4.346 -3.566 -4.677 1.00 98.00 88 VAL A CA 1
ATOM 677 C C . VAL A 1 88 ? 4.191 -4.784 -3.768 1.00 98.00 88 VAL A C 1
ATOM 679 O O . VAL A 1 88 ? 3.228 -4.856 -2.994 1.00 98.00 88 VAL A O 1
ATOM 682 N N . ARG A 1 89 ? 5.149 -5.719 -3.793 1.00 97.75 89 ARG A N 1
ATOM 683 C CA . ARG A 1 89 ? 5.132 -6.899 -2.915 1.00 97.75 89 ARG A CA 1
ATOM 684 C C . ARG A 1 89 ? 5.155 -6.509 -1.437 1.00 97.75 89 ARG A C 1
ATOM 686 O O . ARG A 1 89 ? 4.311 -6.980 -0.672 1.00 97.75 89 ARG A O 1
ATOM 693 N N . LEU A 1 90 ? 6.087 -5.642 -1.044 1.00 97.38 90 LEU A N 1
ATOM 694 C CA . LEU A 1 90 ? 6.238 -5.183 0.341 1.00 97.38 90 LEU A CA 1
ATOM 695 C C . LEU A 1 90 ? 4.972 -4.479 0.841 1.00 97.38 90 LEU A C 1
ATOM 697 O O . LEU A 1 90 ? 4.448 -4.818 1.903 1.00 97.38 90 LEU A O 1
ATOM 701 N N . TYR A 1 91 ? 4.421 -3.556 0.052 1.00 97.88 91 TYR A N 1
ATOM 702 C CA . TYR A 1 91 ? 3.216 -2.822 0.440 1.00 97.88 91 TYR A CA 1
ATOM 703 C C . TYR A 1 91 ? 1.961 -3.697 0.460 1.00 97.88 91 TYR A C 1
ATOM 705 O O . TYR A 1 91 ? 1.088 -3.494 1.303 1.00 97.88 91 TYR A O 1
ATOM 713 N N . THR A 1 92 ? 1.880 -4.721 -0.391 1.00 98.12 92 THR A N 1
ATOM 714 C CA . THR A 1 92 ? 0.800 -5.719 -0.329 1.00 98.12 92 THR A CA 1
ATOM 715 C C . THR A 1 92 ? 0.825 -6.486 0.997 1.00 98.12 92 THR A C 1
ATOM 717 O O . THR A 1 92 ? -0.215 -6.668 1.642 1.00 98.12 92 THR A O 1
ATOM 720 N N . GLN A 1 93 ? 2.013 -6.903 1.446 1.00 98.06 93 GLN A N 1
ATOM 721 C CA . GLN A 1 93 ? 2.181 -7.564 2.743 1.00 98.06 93 GLN A CA 1
ATOM 722 C C . GLN A 1 93 ? 1.843 -6.616 3.899 1.00 98.06 93 GLN A C 1
ATOM 724 O O . GLN A 1 93 ? 1.108 -6.994 4.811 1.00 98.06 93 GLN A O 1
ATOM 729 N N . PHE A 1 94 ? 2.302 -5.366 3.827 1.00 97.69 94 PHE A N 1
ATOM 730 C CA . PHE A 1 94 ? 2.016 -4.350 4.837 1.00 97.69 94 PHE A CA 1
ATOM 731 C C . PHE A 1 94 ? 0.514 -4.057 4.977 1.00 97.69 94 PHE A C 1
ATOM 733 O O . PHE A 1 94 ? -0.017 -4.090 6.086 1.00 97.69 94 PHE A O 1
ATOM 740 N N . VAL A 1 95 ? -0.210 -3.867 3.867 1.00 98.06 95 VAL A N 1
ATOM 741 C CA . VAL A 1 95 ? -1.674 -3.683 3.885 1.00 98.06 95 VAL A CA 1
ATOM 742 C C . VAL A 1 95 ? -2.376 -4.886 4.518 1.00 98.06 95 VAL A C 1
ATOM 744 O O . VAL A 1 95 ? -3.330 -4.716 5.275 1.00 98.06 95 VAL A O 1
ATOM 747 N N . SER A 1 96 ? -1.887 -6.100 4.264 1.00 97.88 96 SER A N 1
ATOM 748 C CA . SER A 1 96 ? -2.443 -7.312 4.876 1.00 97.88 96 SER A CA 1
ATOM 749 C C . SER A 1 96 ? -2.281 -7.315 6.403 1.00 97.88 96 SER A C 1
ATOM 751 O O . SER A 1 96 ? -3.195 -7.728 7.113 1.00 97.88 96 SER A O 1
ATOM 753 N N . LEU A 1 97 ? -1.157 -6.813 6.926 1.00 98.06 97 LEU A N 1
ATOM 754 C CA . LEU A 1 97 ? -0.945 -6.647 8.371 1.00 98.06 97 LEU A CA 1
ATOM 755 C C . LEU A 1 97 ? -1.860 -5.569 8.967 1.00 98.06 97 LEU A C 1
ATOM 757 O O . LEU A 1 97 ? -2.416 -5.762 10.052 1.00 98.06 97 LEU A O 1
ATOM 761 N N . LEU A 1 98 ? -2.059 -4.458 8.252 1.00 97.56 98 LEU A N 1
ATOM 762 C CA . LEU A 1 98 ? -2.974 -3.400 8.683 1.00 97.56 98 LEU A CA 1
ATOM 763 C C . LEU A 1 98 ? -4.416 -3.904 8.784 1.00 97.56 98 LEU A C 1
ATOM 765 O O . LEU A 1 98 ? -5.076 -3.610 9.776 1.00 97.56 98 LEU A O 1
ATOM 769 N N . LYS A 1 99 ? -4.879 -4.714 7.825 1.00 97.75 99 LYS A N 1
ATOM 770 C CA . LYS A 1 99 ? -6.223 -5.317 7.862 1.00 97.75 99 LYS A CA 1
ATOM 771 C C . LYS A 1 99 ? -6.433 -6.205 9.086 1.00 97.75 99 LYS A C 1
ATOM 773 O O . LYS A 1 99 ? -7.419 -6.044 9.791 1.00 97.75 99 LYS A O 1
ATOM 778 N N . ARG A 1 100 ? -5.461 -7.059 9.424 1.00 97.88 100 ARG A N 1
ATOM 779 C CA . ARG A 1 100 ? -5.526 -7.859 10.665 1.00 97.88 100 ARG A CA 1
ATOM 780 C C . ARG A 1 100 ? -5.584 -6.983 11.916 1.00 97.88 100 ARG A C 1
ATOM 782 O O . ARG A 1 100 ? -6.224 -7.335 12.900 1.00 97.88 100 ARG A O 1
ATOM 789 N N . THR A 1 101 ? -4.898 -5.841 11.890 1.00 96.75 101 THR A N 1
ATOM 790 C CA . THR A 1 101 ? -4.915 -4.880 13.000 1.00 96.75 101 THR A CA 1
ATOM 791 C C . THR A 1 101 ? -6.276 -4.192 13.112 1.00 96.75 101 THR A C 1
ATOM 793 O O . THR A 1 101 ? -6.792 -4.047 14.217 1.00 96.75 101 THR A O 1
ATOM 796 N N . GLU A 1 102 ? -6.881 -3.805 11.987 1.00 97.69 102 GLU A N 1
ATOM 797 C CA . GLU A 1 102 ? -8.252 -3.289 11.929 1.00 97.69 102 GLU A CA 1
ATOM 798 C C . GLU A 1 102 ? -9.252 -4.306 12.492 1.00 97.69 102 GLU A C 1
ATOM 800 O O . GLU A 1 102 ? -10.039 -3.959 13.370 1.00 97.69 102 GLU A O 1
ATOM 805 N N . GLU A 1 103 ? -9.175 -5.565 12.058 1.00 97.81 103 GLU A N 1
ATOM 806 C CA . GLU A 1 103 ? -10.021 -6.660 12.549 1.00 97.81 103 GLU A CA 1
ATOM 807 C C . GLU A 1 103 ? -9.866 -6.865 14.063 1.00 97.81 103 GLU A C 1
ATOM 809 O O . GLU A 1 103 ? -10.858 -7.004 14.781 1.00 97.81 103 GLU A O 1
ATOM 814 N N . ALA A 1 104 ? -8.632 -6.822 14.577 1.00 97.38 104 ALA A N 1
ATOM 815 C CA . ALA A 1 104 ? -8.370 -6.930 16.009 1.00 97.38 104 ALA A CA 1
ATOM 816 C C . ALA A 1 104 ? -9.013 -5.781 16.806 1.00 97.38 104 ALA A C 1
ATOM 818 O O . ALA A 1 104 ? -9.599 -6.018 17.865 1.00 97.38 104 ALA A O 1
ATOM 819 N N . TRP A 1 105 ? -8.947 -4.546 16.300 1.00 97.25 105 TRP A N 1
ATOM 820 C CA . TRP A 1 105 ? -9.625 -3.407 16.927 1.00 97.25 105 TRP A CA 1
ATOM 821 C C . TRP A 1 105 ? -11.145 -3.487 16.802 1.00 97.25 105 TRP A C 1
ATOM 823 O O . TRP A 1 105 ? -11.837 -3.170 17.766 1.00 97.25 105 TRP A O 1
ATOM 833 N N . SER A 1 106 ? -11.663 -3.977 15.675 1.00 97.12 106 SER A N 1
ATOM 834 C CA . SER A 1 106 ? -13.094 -4.232 15.487 1.00 97.12 106 SER A CA 1
ATOM 835 C C . SER A 1 106 ? -13.622 -5.216 16.530 1.00 97.12 106 SER A C 1
ATOM 837 O O . SER A 1 106 ? -14.663 -4.977 17.139 1.00 97.12 106 SER A O 1
ATOM 839 N N . LYS A 1 107 ? -12.883 -6.306 16.777 1.00 97.19 107 LYS A N 1
ATOM 840 C CA . LYS A 1 107 ? -13.240 -7.304 17.790 1.00 97.19 107 LYS A CA 1
ATOM 841 C C . LYS A 1 107 ? -13.234 -6.703 19.198 1.00 97.19 107 LYS A C 1
ATOM 843 O O . LYS A 1 107 ? -14.206 -6.860 19.930 1.00 97.19 107 LYS A O 1
ATOM 848 N N . ARG A 1 108 ? -12.188 -5.949 19.553 1.00 96.06 108 ARG A N 1
ATOM 849 C CA . ARG A 1 108 ? -12.108 -5.253 20.851 1.00 96.06 108 ARG A CA 1
ATOM 850 C C . ARG A 1 108 ? -13.244 -4.255 21.048 1.00 96.06 108 ARG A C 1
ATOM 852 O O . ARG A 1 108 ? -13.748 -4.126 22.160 1.00 96.06 108 ARG A O 1
ATOM 859 N N . LEU A 1 109 ? -13.647 -3.549 19.992 1.00 95.06 109 LEU A N 1
ATOM 860 C CA . LEU A 1 109 ? -14.767 -2.611 20.048 1.00 95.06 109 LEU A CA 1
ATOM 861 C C . LEU A 1 109 ? -16.075 -3.336 20.369 1.00 95.06 109 LEU A C 1
ATOM 863 O O . LEU A 1 109 ? -16.830 -2.876 21.222 1.00 95.06 109 LEU A O 1
ATOM 867 N N . GLN A 1 110 ? -16.310 -4.490 19.742 1.00 94.25 110 GLN A N 1
ATOM 868 C CA . GLN A 1 110 ? -17.475 -5.323 20.029 1.00 94.25 110 GLN A CA 1
ATOM 869 C C . GLN A 1 110 ? -17.461 -5.839 21.474 1.00 94.25 110 GLN A C 1
ATOM 871 O O . GLN A 1 110 ? -18.456 -5.695 22.177 1.00 94.25 110 GLN A O 1
ATOM 876 N N . GLU A 1 111 ? -16.332 -6.381 21.938 1.00 93.81 111 GLU A N 1
ATOM 877 C CA . GLU A 1 111 ? -16.175 -6.883 23.312 1.00 93.81 111 GLU A CA 1
ATOM 878 C C . GLU A 1 111 ? -16.406 -5.777 24.351 1.00 93.81 111 GLU A C 1
ATOM 880 O O . GLU A 1 111 ? -17.200 -5.941 25.276 1.00 93.81 111 GLU A O 1
ATOM 885 N N . THR A 1 112 ? -15.777 -4.614 24.162 1.00 92.12 112 THR A N 1
ATOM 886 C CA . THR A 1 112 ? -15.928 -3.464 25.072 1.00 92.12 112 THR A CA 1
ATOM 887 C C . THR A 1 112 ? -17.363 -2.928 25.049 1.00 92.12 112 THR A C 1
ATOM 889 O O . THR A 1 112 ? -17.905 -2.551 26.088 1.00 92.12 112 THR A O 1
ATOM 892 N N . GLY A 1 113 ? -18.008 -2.931 23.879 1.00 88.25 113 GLY A N 1
ATOM 893 C CA . GLY A 1 113 ? -19.413 -2.559 23.724 1.00 88.25 113 GLY A CA 1
ATOM 894 C C . GLY A 1 113 ? -20.370 -3.510 24.449 1.00 88.25 113 GLY A C 1
ATOM 895 O O . GLY A 1 113 ? -21.297 -3.041 25.108 1.00 88.25 113 GLY A O 1
ATOM 896 N N . CYS A 1 114 ? -20.127 -4.825 24.389 1.00 88.88 114 CYS A N 1
ATOM 897 C CA . CYS A 1 114 ? -20.900 -5.817 25.141 1.00 88.88 114 CYS A CA 1
ATOM 898 C C . CYS A 1 114 ? -20.778 -5.598 26.653 1.00 88.88 114 CYS A C 1
ATOM 900 O O . CYS A 1 114 ? -21.800 -5.502 27.326 1.00 88.88 114 CYS A O 1
ATOM 902 N N . VAL A 1 115 ? -19.557 -5.413 27.170 1.00 88.00 115 VAL A N 1
ATOM 903 C CA . VAL A 1 115 ? -19.329 -5.113 28.598 1.00 88.00 115 VAL A CA 1
ATOM 904 C C . VAL A 1 115 ? -20.070 -3.839 29.017 1.00 88.00 115 VAL A C 1
ATOM 906 O O . VAL A 1 115 ? -20.721 -3.800 30.061 1.00 88.00 115 VAL A O 1
ATOM 909 N N . ALA A 1 116 ? -20.038 -2.799 28.178 1.00 85.69 116 ALA A N 1
ATOM 910 C CA . ALA A 1 116 ? -20.753 -1.557 28.452 1.00 85.69 116 ALA A CA 1
ATOM 911 C C . ALA A 1 116 ? -22.284 -1.725 28.471 1.00 85.69 116 ALA A C 1
ATOM 913 O O . ALA A 1 116 ? -22.969 -1.043 29.237 1.00 85.69 116 ALA A O 1
ATOM 914 N N . LEU A 1 117 ? -22.832 -2.619 27.644 1.00 83.88 117 LEU A N 1
ATOM 915 C CA . LEU A 1 117 ? -24.257 -2.955 27.640 1.00 83.88 117 LEU A CA 1
ATOM 916 C C . LEU A 1 117 ? -24.654 -3.780 28.868 1.00 83.88 117 LEU A C 1
ATOM 918 O O . LEU A 1 117 ? -25.653 -3.453 29.506 1.00 83.88 117 LEU A O 1
ATOM 922 N N . GLU A 1 118 ? -23.868 -4.793 29.235 1.00 84.75 118 GLU A N 1
ATOM 923 C CA . GLU A 1 118 ? -24.099 -5.619 30.429 1.00 84.75 118 GLU A CA 1
ATOM 924 C C . GLU A 1 118 ? -24.084 -4.775 31.706 1.00 84.75 118 GLU A C 1
ATOM 926 O O . GLU A 1 118 ? -24.972 -4.905 32.548 1.00 84.75 118 GLU A O 1
ATOM 931 N N . GLN A 1 119 ? -23.141 -3.836 31.829 1.00 82.38 119 GLN A N 1
ATOM 932 C CA . GLN A 1 119 ? -23.079 -2.941 32.985 1.00 82.38 119 GLN A CA 1
ATOM 933 C C . GLN A 1 119 ? -24.305 -2.016 33.072 1.00 82.38 119 GLN A C 1
ATOM 935 O O . GLN A 1 119 ? -24.830 -1.785 34.164 1.00 82.38 119 GLN A O 1
ATOM 940 N N . LYS A 1 120 ? -24.813 -1.521 31.934 1.00 80.12 120 LYS A N 1
ATOM 941 C CA . LYS A 1 120 ? -26.071 -0.751 31.888 1.00 80.12 120 LYS A CA 1
ATOM 942 C C . LYS A 1 120 ? -27.285 -1.608 32.253 1.00 80.12 120 LYS A C 1
ATOM 944 O O . LYS A 1 120 ? -28.156 -1.146 32.990 1.00 80.12 120 LYS A O 1
ATOM 949 N N . LEU A 1 121 ? -27.340 -2.848 31.766 1.00 80.44 121 LEU A N 1
ATOM 950 C CA . LEU A 1 121 ? -28.408 -3.794 32.092 1.00 80.44 121 LEU A CA 1
ATOM 951 C C . LEU A 1 121 ? -28.413 -4.119 33.594 1.00 80.44 121 LEU A C 1
ATOM 953 O O . LEU A 1 121 ? -29.459 -4.080 34.231 1.00 80.44 121 LEU A O 1
ATOM 957 N N . HIS A 1 122 ? -27.244 -4.363 34.188 1.00 77.19 122 HIS A N 1
ATOM 958 C CA . HIS A 1 122 ? -27.126 -4.595 35.626 1.00 77.19 122 HIS A CA 1
ATOM 959 C C . HIS A 1 122 ? -27.593 -3.397 36.448 1.00 77.19 122 HIS A C 1
ATOM 961 O O . HIS A 1 122 ? -28.332 -3.591 37.407 1.00 77.19 122 HIS A O 1
ATOM 967 N N . LYS A 1 123 ? -27.227 -2.169 36.057 1.00 73.69 123 LYS A N 1
ATOM 968 C CA . LYS A 1 123 ? -27.698 -0.951 36.736 1.00 73.69 123 LYS A CA 1
ATOM 969 C C . LYS A 1 123 ? -29.216 -0.799 36.675 1.00 73.69 123 LYS A C 1
ATOM 971 O O . LYS A 1 123 ? -29.838 -0.608 37.709 1.00 73.69 123 LYS A O 1
ATOM 976 N N . THR A 1 124 ? -29.807 -0.956 35.492 1.00 72.25 124 THR A N 1
ATOM 977 C CA . THR A 1 124 ? -31.271 -0.879 35.312 1.00 72.25 124 THR A CA 1
ATOM 978 C C . THR A 1 124 ? -32.024 -2.030 35.990 1.00 72.25 124 THR A C 1
ATOM 980 O O . THR A 1 124 ? -33.165 -1.861 36.395 1.00 72.25 124 THR A O 1
ATOM 983 N N . SER A 1 125 ? -31.395 -3.194 36.179 1.00 70.62 125 SER A N 1
ATOM 984 C CA . SER A 1 125 ? -31.966 -4.308 36.951 1.00 70.62 125 SER A CA 1
ATOM 985 C C . SER A 1 125 ? -31.872 -4.117 38.475 1.00 70.62 125 SER A C 1
ATOM 987 O O . SER A 1 125 ? -32.551 -4.834 39.208 1.00 70.62 125 SER A O 1
ATOM 989 N N . LEU A 1 126 ? -31.024 -3.201 38.955 1.00 63.94 126 LEU A N 1
ATOM 990 C CA . LEU A 1 126 ? -30.762 -2.906 40.373 1.00 63.94 126 LEU A CA 1
ATOM 991 C C . LEU A 1 126 ? -31.425 -1.596 40.841 1.00 63.94 126 LEU A C 1
ATOM 993 O O . LEU A 1 126 ? -31.042 -1.082 41.890 1.00 63.94 126 LEU A O 1
ATOM 997 N N . ASP A 1 127 ? -32.421 -1.094 40.098 1.00 52.69 127 ASP A N 1
ATOM 998 C CA . ASP A 1 127 ? -33.125 0.207 40.207 1.00 52.69 127 ASP A CA 1
ATOM 999 C C . ASP A 1 127 ? -33.831 0.517 41.561 1.00 52.69 127 ASP A C 1
ATOM 1001 O O . ASP A 1 127 ? -34.783 1.289 41.627 1.00 52.69 127 ASP A O 1
ATOM 1005 N N . GLY A 1 128 ? -33.381 -0.072 42.672 1.00 49.19 128 GLY A N 1
ATOM 1006 C CA . GLY A 1 128 ? -33.737 0.297 44.044 1.00 49.19 128 GLY A CA 1
ATOM 1007 C C . GLY A 1 128 ? -32.553 0.676 44.943 1.00 49.19 128 GLY A C 1
ATOM 1008 O O . GLY A 1 128 ? -32.778 1.027 46.099 1.00 49.19 128 GLY A O 1
ATOM 1009 N N . ILE A 1 129 ? -31.303 0.603 44.471 1.00 54.28 129 ILE A N 1
ATOM 1010 C CA . ILE A 1 129 ? -30.128 0.993 45.264 1.00 54.28 129 ILE A CA 1
ATOM 1011 C C . ILE A 1 129 ? -29.294 1.956 44.424 1.00 54.28 129 ILE A C 1
ATOM 1013 O O . ILE A 1 129 ? -28.723 1.561 43.410 1.00 54.28 129 ILE A O 1
ATOM 1017 N N . GLU A 1 130 ? -29.232 3.222 44.844 1.00 52.81 130 GLU A N 1
ATOM 1018 C CA . GLU A 1 130 ? -28.345 4.244 44.281 1.00 52.81 130 GLU A CA 1
ATOM 1019 C C . GLU A 1 130 ? -26.884 3.813 44.473 1.00 52.81 130 GLU A C 1
ATOM 1021 O O . GLU A 1 130 ? -26.213 4.177 45.436 1.00 52.81 130 GLU A O 1
ATOM 10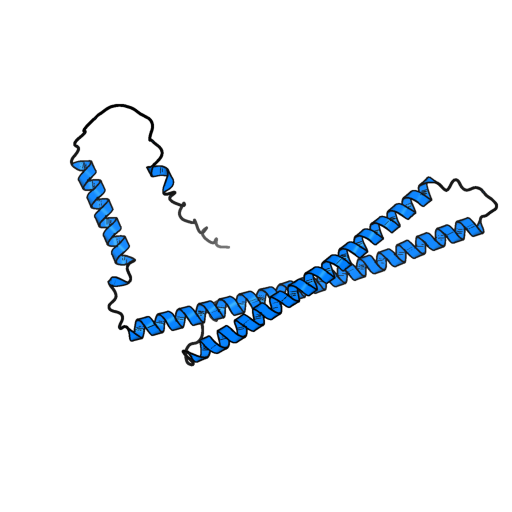26 N N . VAL A 1 131 ? -26.379 2.980 43.565 1.00 55.84 131 VAL A N 1
ATOM 1027 C CA . VAL A 1 131 ? -24.953 2.692 43.486 1.00 55.84 131 VAL A CA 1
ATOM 1028 C C . VAL A 1 131 ? -24.307 3.904 42.835 1.00 55.84 131 VAL A C 1
ATOM 1030 O O . VAL A 1 131 ? -24.551 4.198 41.664 1.00 55.84 131 VAL A O 1
ATOM 1033 N N . GLU A 1 132 ? -23.504 4.602 43.629 1.00 57.38 132 GLU A N 1
ATOM 1034 C CA . GLU A 1 132 ? -22.655 5.751 43.316 1.00 57.38 132 GLU A CA 1
ATOM 1035 C C . GLU A 1 132 ? -21.816 5.498 42.040 1.00 57.38 132 GLU A C 1
ATOM 1037 O O . GLU A 1 132 ? -20.673 5.055 42.059 1.00 57.38 132 GLU A O 1
ATOM 1042 N N . GLY A 1 133 ? -22.439 5.685 40.874 1.00 56.94 133 GLY A N 1
ATOM 1043 C CA . GLY A 1 133 ? -21.963 5.152 39.593 1.00 56.94 133 GLY A CA 1
ATOM 1044 C C . GLY A 1 133 ? -21.158 6.130 38.739 1.00 56.94 133 GLY A C 1
ATOM 1045 O O . GLY A 1 133 ? -20.921 5.844 37.566 1.00 56.94 133 GLY A O 1
ATOM 1046 N N . GLY A 1 134 ? -20.778 7.286 39.286 1.00 65.38 134 GLY A N 1
ATOM 1047 C CA . GLY A 1 134 ? -20.304 8.433 38.508 1.00 65.38 134 GLY A CA 1
ATOM 1048 C C . GLY A 1 134 ? -18.908 8.284 37.895 1.00 65.38 134 GLY A C 1
ATOM 1049 O O . GLY A 1 134 ? -18.704 8.697 36.756 1.00 65.38 134 GLY A O 1
ATOM 1050 N N . GLU A 1 135 ? -17.935 7.721 38.614 1.00 72.50 135 GLU A N 1
ATOM 1051 C CA . GLU A 1 135 ? -16.558 7.587 38.102 1.00 72.50 135 GLU A CA 1
ATOM 1052 C C . GLU A 1 135 ? -16.370 6.347 37.229 1.00 72.50 135 GLU A C 1
ATOM 1054 O O . GLU A 1 135 ? -15.726 6.414 36.181 1.00 72.50 135 GLU A O 1
ATOM 1059 N N . GLN A 1 136 ? -16.991 5.228 37.600 1.00 72.19 136 GLN A N 1
ATOM 1060 C CA . GLN A 1 136 ? -16.830 3.970 36.875 1.00 72.19 136 GLN A CA 1
ATOM 1061 C C . GLN A 1 136 ? -17.506 3.996 35.496 1.00 72.19 136 GLN A C 1
ATOM 1063 O O . GLN A 1 136 ? -16.953 3.457 34.537 1.00 72.19 136 GLN A O 1
ATOM 1068 N N . ASP A 1 137 ? -18.630 4.708 35.349 1.00 77.38 137 ASP A N 1
ATOM 1069 C CA . ASP A 1 137 ? -19.240 4.947 34.031 1.00 77.38 137 ASP A CA 1
ATOM 1070 C C . ASP A 1 137 ? -18.404 5.878 33.156 1.00 77.38 137 ASP A C 1
ATOM 1072 O O . ASP A 1 137 ? -18.350 5.693 31.939 1.00 77.38 137 ASP A O 1
ATOM 1076 N N . LYS A 1 138 ? -17.728 6.870 33.752 1.00 82.62 138 LYS A N 1
ATOM 1077 C CA . LYS A 1 138 ? -16.812 7.748 33.012 1.00 82.62 138 LYS A CA 1
ATOM 1078 C C . LYS A 1 138 ? -15.615 6.960 32.491 1.00 82.62 138 LYS A C 1
ATOM 1080 O O . LYS A 1 138 ? -15.278 7.104 31.322 1.00 82.62 138 LYS A O 1
ATOM 1085 N N . LEU A 1 139 ? -15.013 6.102 33.317 1.00 85.25 139 LEU A N 1
ATOM 1086 C CA . LEU A 1 139 ? -13.898 5.245 32.904 1.00 85.25 139 LEU A CA 1
ATOM 1087 C C . LEU A 1 139 ? -14.304 4.271 31.793 1.00 85.25 139 LEU A C 1
ATOM 1089 O O . LEU A 1 139 ? -13.588 4.157 30.799 1.00 85.25 139 LEU A O 1
ATOM 1093 N N . LEU A 1 140 ? -15.466 3.622 31.919 1.00 86.44 140 LEU A N 1
ATOM 1094 C CA . LEU A 1 140 ? -15.983 2.727 30.883 1.00 86.44 140 LEU A CA 1
ATOM 1095 C C . LEU A 1 140 ? -16.242 3.477 29.571 1.00 86.44 140 LEU A C 1
ATOM 1097 O O . LEU A 1 140 ? -15.852 3.007 28.503 1.00 86.44 140 LEU A O 1
ATOM 1101 N N . LYS A 1 141 ? -16.853 4.664 29.641 1.00 87.25 141 LYS A N 1
ATOM 1102 C CA . LYS A 1 141 ? -17.062 5.515 28.467 1.00 87.25 141 LYS A CA 1
ATOM 1103 C C . LYS A 1 141 ? -15.734 5.896 27.808 1.00 87.25 141 LYS A C 1
ATOM 1105 O O . LYS A 1 141 ? -15.595 5.719 26.604 1.00 87.25 141 LYS A O 1
ATOM 1110 N N . CYS A 1 142 ? -14.743 6.333 28.587 1.00 89.75 142 CYS A N 1
ATOM 1111 C CA . CYS A 1 142 ? -13.404 6.636 28.077 1.00 89.75 142 CYS A CA 1
ATOM 1112 C C . CYS A 1 142 ? -12.750 5.418 27.407 1.00 89.75 142 CYS A C 1
ATOM 1114 O O . CYS A 1 142 ? -12.104 5.567 26.372 1.00 89.75 142 CYS A O 1
ATOM 1116 N N . ALA A 1 143 ? -12.926 4.216 27.966 1.00 90.50 143 ALA A N 1
ATOM 1117 C CA . ALA A 1 143 ? -12.410 2.985 27.373 1.00 90.50 143 ALA A CA 1
ATOM 1118 C C . ALA A 1 143 ? -13.072 2.687 26.017 1.00 90.50 143 ALA A C 1
ATOM 1120 O O . ALA A 1 143 ? -12.371 2.403 25.046 1.00 90.50 143 ALA A O 1
ATOM 1121 N N . VAL A 1 144 ? -14.400 2.814 25.926 1.00 92.25 144 VAL A N 1
ATOM 1122 C CA . VAL A 1 144 ? -15.143 2.662 24.663 1.00 92.25 144 VAL A CA 1
ATOM 1123 C C . VAL A 1 144 ? -14.675 3.687 23.628 1.00 92.25 144 VAL A C 1
ATOM 1125 O O . VAL A 1 144 ? -14.350 3.306 22.503 1.00 92.25 144 VAL A O 1
ATOM 1128 N N . ASP A 1 145 ? -14.582 4.963 24.008 1.00 93.12 145 ASP A N 1
ATOM 1129 C CA . ASP A 1 145 ? -14.169 6.051 23.114 1.00 93.12 145 ASP A CA 1
ATOM 1130 C C . ASP A 1 145 ? -12.732 5.844 22.601 1.00 93.12 145 ASP A C 1
ATOM 1132 O O . ASP A 1 145 ? -12.458 6.025 21.412 1.00 93.12 145 ASP A O 1
ATOM 1136 N N . ALA A 1 146 ? -11.816 5.393 23.464 1.00 95.06 146 ALA A N 1
ATOM 1137 C CA . ALA A 1 146 ? -10.441 5.083 23.081 1.00 95.06 146 ALA A CA 1
ATOM 1138 C C . ALA A 1 146 ? -10.371 3.915 22.084 1.00 95.06 146 ALA A C 1
ATOM 1140 O O . ALA A 1 146 ? -9.690 4.008 21.058 1.00 95.06 146 ALA A O 1
ATOM 1141 N N . VAL A 1 147 ? -11.093 2.821 22.348 1.00 95.81 147 VAL A N 1
ATOM 1142 C CA . VAL A 1 147 ? -11.137 1.660 21.444 1.00 95.81 147 VAL A CA 1
ATOM 1143 C C . VAL A 1 147 ? -11.754 2.043 20.096 1.00 95.81 147 VAL A C 1
ATOM 1145 O O . VAL A 1 147 ? -11.222 1.660 19.051 1.00 95.81 147 VAL A O 1
ATOM 1148 N N . LEU A 1 148 ? -12.815 2.854 20.100 1.00 94.94 148 LEU A N 1
ATOM 1149 C CA . LEU A 1 148 ? -13.435 3.380 18.886 1.00 94.94 148 LEU A CA 1
ATOM 1150 C C . LEU A 1 148 ? -12.457 4.249 18.082 1.00 94.94 148 LEU A C 1
ATOM 1152 O O . LEU A 1 148 ? -12.319 4.055 16.873 1.00 94.94 148 LEU A O 1
ATOM 1156 N N . ALA A 1 149 ? -11.733 5.162 18.734 1.00 96.31 149 ALA A N 1
ATOM 1157 C CA . ALA A 1 149 ? -10.740 6.010 18.075 1.00 96.31 149 ALA A CA 1
ATOM 1158 C C . ALA A 1 149 ? -9.619 5.183 17.420 1.00 96.31 149 ALA A C 1
ATOM 1160 O O . ALA A 1 149 ? -9.213 5.461 16.284 1.00 96.31 149 ALA A O 1
ATOM 1161 N N . HIS A 1 150 ? -9.144 4.132 18.096 1.00 96.69 150 HIS A N 1
ATOM 1162 C CA . HIS A 1 150 ? -8.155 3.213 17.535 1.00 96.69 150 HIS A CA 1
ATOM 1163 C C . HIS A 1 150 ? -8.694 2.424 16.341 1.00 96.69 150 HIS A C 1
ATOM 1165 O O . HIS A 1 150 ? -7.988 2.300 15.337 1.00 96.69 150 HIS A O 1
ATOM 1171 N N . TYR A 1 151 ? -9.938 1.945 16.412 1.00 97.06 151 TYR A N 1
ATOM 1172 C CA . TYR A 1 151 ? -10.597 1.275 15.294 1.00 97.06 151 TYR A CA 1
ATOM 1173 C C . TYR A 1 151 ? -10.713 2.196 14.074 1.00 97.06 151 TYR A C 1
ATOM 1175 O O . TYR A 1 151 ? -10.203 1.853 13.008 1.00 97.06 151 TYR A O 1
ATOM 1183 N N . VAL A 1 152 ? -11.266 3.402 14.236 1.00 96.75 152 VAL A N 1
ATOM 1184 C CA . VAL A 1 152 ? -11.400 4.391 13.148 1.00 96.75 152 VAL A CA 1
ATOM 1185 C C . VAL A 1 152 ? -10.037 4.737 12.542 1.00 96.75 152 VAL A C 1
ATOM 1187 O O . VAL A 1 152 ? -9.883 4.791 11.320 1.00 96.75 152 VAL A O 1
ATOM 1190 N N . THR A 1 153 ? -9.013 4.907 13.381 1.00 97.00 153 THR A N 1
ATOM 1191 C CA . THR A 1 153 ? -7.639 5.151 12.919 1.00 97.00 153 THR A CA 1
ATOM 1192 C C . THR A 1 153 ? -7.098 3.974 12.102 1.00 97.00 153 THR A C 1
ATOM 1194 O O . THR A 1 153 ? -6.441 4.182 11.079 1.00 97.00 153 THR A O 1
ATOM 1197 N N . ALA A 1 154 ? -7.362 2.735 12.524 1.00 95.44 154 ALA A N 1
ATOM 1198 C CA . ALA A 1 154 ? -6.953 1.543 11.789 1.00 95.44 154 ALA A CA 1
ATOM 1199 C C . ALA A 1 154 ? -7.653 1.455 10.422 1.00 95.44 154 ALA A C 1
ATOM 1201 O O . ALA A 1 154 ? -6.970 1.259 9.415 1.00 95.44 154 ALA A O 1
ATOM 1202 N N . GLN A 1 155 ? -8.965 1.707 10.363 1.00 96.81 155 GLN A N 1
ATOM 1203 C CA . GLN A 1 155 ? -9.721 1.762 9.105 1.00 96.81 155 GLN A CA 1
ATOM 1204 C C . GLN A 1 155 ? -9.159 2.808 8.143 1.00 96.81 155 GLN A C 1
ATOM 1206 O O . GLN A 1 155 ? -8.952 2.539 6.956 1.00 96.81 155 GLN A O 1
ATOM 1211 N N . TYR A 1 156 ? -8.868 4.004 8.661 1.00 97.88 156 TYR A N 1
ATOM 1212 C CA . TYR A 1 156 ? -8.282 5.079 7.869 1.00 97.88 156 TYR A CA 1
ATOM 1213 C C . TYR A 1 156 ? -6.939 4.658 7.260 1.00 97.88 156 TYR A C 1
ATOM 1215 O O . TYR A 1 156 ? -6.729 4.820 6.057 1.00 97.88 156 TYR A O 1
ATOM 1223 N N . ARG A 1 157 ? -6.054 4.044 8.059 1.00 97.06 157 ARG A N 1
ATOM 1224 C CA . ARG A 1 157 ? -4.761 3.533 7.576 1.00 97.06 157 ARG A CA 1
ATOM 1225 C C . ARG A 1 157 ? -4.944 2.459 6.507 1.00 97.06 157 ARG A C 1
ATOM 1227 O O . ARG A 1 157 ? -4.301 2.536 5.463 1.00 97.06 157 ARG A O 1
ATOM 1234 N N . VAL A 1 158 ? -5.835 1.488 6.716 1.00 97.81 158 VAL A N 1
ATOM 1235 C CA . VAL A 1 158 ? -6.121 0.444 5.714 1.00 97.81 158 VAL A CA 1
ATOM 1236 C C . VAL A 1 158 ? -6.570 1.069 4.396 1.00 97.81 158 VAL A C 1
ATOM 1238 O O . VAL A 1 158 ? -6.041 0.713 3.337 1.00 97.81 158 VAL A O 1
ATOM 1241 N N . ARG A 1 159 ? -7.483 2.046 4.443 1.00 97.38 159 ARG A N 1
ATOM 1242 C CA . ARG A 1 159 ? -7.952 2.762 3.251 1.00 97.38 159 ARG A CA 1
ATOM 1243 C C . ARG A 1 159 ? -6.816 3.508 2.553 1.00 97.38 159 ARG A C 1
ATOM 1245 O O . ARG A 1 159 ? -6.620 3.316 1.353 1.00 97.38 159 ARG A O 1
ATOM 1252 N N . GLN A 1 160 ? -6.057 4.310 3.296 1.00 97.69 160 GLN A N 1
ATOM 1253 C CA . GLN A 1 160 ? -4.957 5.114 2.765 1.00 97.69 160 GLN A CA 1
ATOM 1254 C C . GLN A 1 160 ? -3.904 4.239 2.073 1.00 97.69 160 GLN A C 1
ATOM 1256 O O . GLN A 1 160 ? -3.537 4.493 0.926 1.00 97.69 160 GLN A O 1
ATOM 1261 N N . TYR A 1 161 ? -3.451 3.168 2.727 1.00 97.75 161 TYR A N 1
ATOM 1262 C CA . TYR A 1 161 ? -2.411 2.305 2.164 1.00 97.75 161 TYR A CA 1
ATOM 1263 C C . TYR A 1 161 ? -2.922 1.402 1.038 1.00 97.75 161 TYR A C 1
ATOM 1265 O O . TYR A 1 161 ? -2.154 1.062 0.141 1.00 97.75 161 TYR A O 1
ATOM 1273 N N . THR A 1 162 ? -4.215 1.069 1.009 1.00 97.31 162 THR A N 1
ATOM 1274 C CA . THR A 1 162 ? -4.823 0.383 -0.145 1.00 97.31 162 THR A CA 1
ATOM 1275 C C . THR A 1 162 ? -4.859 1.294 -1.378 1.00 97.31 162 THR A C 1
ATOM 1277 O O . THR A 1 162 ? -4.549 0.857 -2.490 1.00 97.31 162 THR A O 1
ATOM 1280 N N . GLN A 1 163 ? -5.186 2.577 -1.194 1.00 97.06 163 GLN A N 1
ATOM 1281 C CA . GLN A 1 163 ? -5.126 3.571 -2.271 1.00 97.06 163 GLN A CA 1
ATOM 1282 C C . GLN A 1 163 ? -3.688 3.776 -2.755 1.00 97.06 163 GLN A C 1
ATOM 1284 O O . GLN A 1 163 ? -3.436 3.735 -3.957 1.00 97.06 163 GLN A O 1
ATOM 1289 N N . PHE A 1 164 ? -2.734 3.907 -1.832 1.00 96.81 164 PHE A N 1
ATOM 1290 C CA . PHE A 1 164 ? -1.320 4.023 -2.178 1.00 96.81 164 PHE A CA 1
ATOM 1291 C C . PHE A 1 164 ? -0.799 2.798 -2.945 1.00 96.81 164 PHE A C 1
ATOM 1293 O O . PHE A 1 164 ? -0.145 2.945 -3.974 1.00 96.81 164 PHE A O 1
ATOM 1300 N N . LEU A 1 165 ? -1.171 1.583 -2.527 1.00 97.38 165 LEU A N 1
ATOM 1301 C CA . LEU A 1 165 ? -0.823 0.352 -3.244 1.00 97.38 165 LEU A CA 1
ATOM 1302 C C . LEU A 1 165 ? -1.362 0.343 -4.684 1.00 97.38 165 LEU A C 1
ATOM 1304 O O . LEU A 1 165 ? -0.723 -0.205 -5.577 1.00 97.38 165 LEU A O 1
ATOM 1308 N N . THR A 1 166 ? -2.513 0.970 -4.930 1.00 96.44 166 THR A N 1
ATOM 1309 C CA . THR A 1 166 ? -3.065 1.107 -6.287 1.00 96.44 166 THR A CA 1
ATOM 1310 C C . THR A 1 166 ? -2.172 1.979 -7.171 1.00 96.44 166 THR A C 1
ATOM 1312 O O . THR A 1 166 ? -1.989 1.668 -8.345 1.00 96.44 166 THR A O 1
ATOM 1315 N N . ILE A 1 167 ? -1.583 3.042 -6.616 1.00 97.31 167 ILE A N 1
ATOM 1316 C CA . ILE A 1 167 ? -0.627 3.900 -7.330 1.00 97.31 167 ILE A CA 1
ATOM 1317 C C . ILE A 1 167 ? 0.644 3.109 -7.652 1.00 97.31 167 ILE A C 1
ATOM 1319 O O . ILE A 1 167 ? 1.074 3.102 -8.801 1.00 97.31 167 ILE A O 1
ATOM 1323 N N . LEU A 1 168 ? 1.190 2.381 -6.673 1.00 96.44 168 LEU A N 1
ATOM 1324 C CA . LEU A 1 168 ? 2.392 1.566 -6.874 1.00 96.44 168 LEU A CA 1
ATOM 1325 C C . LEU A 1 168 ? 2.203 0.485 -7.943 1.00 96.44 168 LEU A C 1
ATOM 1327 O O . LEU A 1 168 ? 3.101 0.264 -8.745 1.00 96.44 168 LEU A O 1
ATOM 1331 N N . LYS A 1 169 ? 1.034 -0.162 -7.996 1.00 96.81 169 LYS A N 1
ATOM 1332 C CA . LYS A 1 169 ? 0.730 -1.151 -9.043 1.00 96.81 169 LYS A CA 1
ATOM 1333 C C . LYS A 1 169 ? 0.737 -0.535 -10.441 1.00 96.81 169 LYS A C 1
ATOM 1335 O O . LYS A 1 169 ? 1.323 -1.101 -11.349 1.00 96.81 169 LYS A O 1
ATOM 1340 N N . ARG A 1 170 ? 0.156 0.658 -10.602 1.00 96.94 170 ARG A N 1
ATOM 1341 C CA . ARG A 1 170 ? 0.206 1.382 -11.885 1.00 96.94 170 ARG A CA 1
ATOM 1342 C C . ARG A 1 170 ? 1.635 1.754 -12.272 1.00 96.94 170 ARG A C 1
ATOM 1344 O O . ARG A 1 170 ? 1.973 1.729 -13.450 1.00 96.94 170 ARG A O 1
ATOM 1351 N N . GLU A 1 171 ? 2.461 2.107 -11.290 1.00 95.25 171 GLU A N 1
ATOM 1352 C CA . GLU A 1 171 ? 3.881 2.370 -11.516 1.00 95.25 171 GLU A CA 1
ATOM 1353 C C . GLU A 1 171 ? 4.622 1.099 -11.963 1.00 95.25 171 GLU A C 1
ATOM 1355 O O . GLU A 1 171 ? 5.388 1.142 -12.921 1.00 95.25 171 GLU A O 1
ATOM 1360 N N . GLU A 1 172 ? 4.383 -0.044 -11.310 1.00 96.94 172 GLU A N 1
ATOM 1361 C CA . GLU A 1 172 ? 4.904 -1.352 -11.734 1.00 96.94 172 GLU A CA 1
ATOM 1362 C C . GLU A 1 172 ? 4.498 -1.677 -13.174 1.00 96.94 172 GLU A C 1
ATOM 1364 O O . GLU A 1 172 ? 5.366 -2.031 -13.969 1.00 96.94 172 GLU A O 1
ATOM 1369 N N . ASP A 1 173 ? 3.224 -1.498 -13.529 1.00 95.81 173 ASP A N 1
ATOM 1370 C CA . ASP A 1 173 ? 2.721 -1.752 -14.883 1.00 95.81 173 ASP A CA 1
ATOM 1371 C C . ASP A 1 173 ? 3.411 -0.854 -15.924 1.00 95.81 173 ASP A C 1
ATOM 1373 O O . ASP A 1 173 ? 3.805 -1.319 -16.996 1.00 95.81 173 ASP A O 1
ATOM 1377 N N . ALA A 1 174 ? 3.611 0.430 -15.608 1.00 93.81 174 ALA A N 1
ATOM 1378 C CA . ALA A 1 174 ? 4.311 1.368 -16.484 1.00 93.81 174 ALA A CA 1
ATOM 1379 C C . ALA A 1 174 ? 5.787 0.981 -16.685 1.00 93.81 174 ALA A C 1
ATOM 1381 O O . ALA A 1 174 ? 6.305 1.032 -17.809 1.00 93.81 174 ALA A O 1
ATOM 1382 N N . TRP A 1 175 ? 6.463 0.547 -15.618 1.00 92.75 175 TRP A N 1
ATOM 1383 C CA . TRP A 1 175 ? 7.828 0.032 -15.711 1.00 92.75 175 TRP A CA 1
ATOM 1384 C C . TRP A 1 175 ? 7.896 -1.293 -16.471 1.00 92.75 175 TRP A C 1
ATOM 1386 O O . TRP A 1 175 ? 8.804 -1.466 -17.279 1.00 92.75 175 TRP A O 1
ATOM 1396 N N . ALA A 1 176 ? 6.923 -2.189 -16.296 1.00 93.25 176 ALA A N 1
ATOM 1397 C CA . ALA A 1 176 ? 6.839 -3.449 -17.032 1.00 93.25 176 ALA A CA 1
ATOM 1398 C C . ALA A 1 176 ? 6.700 -3.212 -18.544 1.00 93.25 176 ALA A C 1
ATOM 1400 O O . ALA A 1 176 ? 7.427 -3.810 -19.335 1.00 93.25 176 ALA A O 1
ATOM 1401 N N . GLN A 1 177 ? 5.828 -2.283 -18.950 1.00 92.56 177 GLN A N 1
ATOM 1402 C CA . GLN A 1 177 ? 5.672 -1.883 -20.356 1.00 92.56 177 GLN A CA 1
ATOM 1403 C C . GLN A 1 177 ? 6.937 -1.226 -20.917 1.00 92.56 177 GLN A C 1
ATOM 1405 O O . GLN A 1 177 ? 7.273 -1.391 -22.089 1.00 92.56 177 GLN A O 1
ATOM 1410 N N . SER A 1 178 ? 7.638 -0.444 -20.098 1.00 88.62 178 SER A N 1
ATOM 1411 C CA . SER A 1 178 ? 8.890 0.199 -20.503 1.00 88.62 178 SER A CA 1
ATOM 1412 C C . SER A 1 178 ? 10.008 -0.825 -20.665 1.00 88.62 178 SER A C 1
ATOM 1414 O O . SER A 1 178 ? 10.731 -0.769 -21.654 1.00 88.62 178 SER A O 1
ATOM 1416 N N . TYR A 1 179 ? 10.087 -1.809 -19.766 1.00 90.75 179 TYR A N 1
ATOM 1417 C CA . TYR A 1 179 ? 11.018 -2.925 -19.881 1.00 90.75 179 TYR A CA 1
ATOM 1418 C C . TYR A 1 179 ? 10.729 -3.764 -21.124 1.00 90.75 179 TYR A C 1
ATOM 1420 O O . TYR A 1 179 ? 11.638 -3.995 -21.908 1.00 90.75 179 TYR A O 1
ATOM 1428 N N . GLN A 1 180 ? 9.465 -4.115 -21.380 1.00 89.50 180 GLN A N 1
ATOM 1429 C CA . GLN A 1 180 ? 9.082 -4.853 -22.586 1.00 89.50 180 GLN A CA 1
ATOM 1430 C C . GLN A 1 180 ? 9.512 -4.128 -23.869 1.00 89.50 180 GLN A C 1
ATOM 1432 O O . GLN A 1 180 ? 10.047 -4.758 -24.776 1.00 89.50 180 GLN A O 1
ATOM 1437 N N . ARG A 1 181 ? 9.318 -2.803 -23.935 1.00 87.44 181 ARG A N 1
ATOM 1438 C CA . ARG A 1 181 ? 9.775 -1.988 -25.072 1.00 87.44 181 ARG A CA 1
ATOM 1439 C C . ARG A 1 181 ? 11.298 -1.965 -25.189 1.00 87.44 181 ARG A C 1
ATOM 1441 O O . ARG A 1 181 ? 11.812 -2.125 -26.290 1.00 87.44 181 ARG A O 1
ATOM 1448 N N . ALA A 1 182 ? 12.008 -1.796 -24.076 1.00 84.94 182 ALA A N 1
ATOM 1449 C CA . ALA A 1 182 ? 13.468 -1.783 -24.052 1.00 84.94 182 ALA A CA 1
ATOM 1450 C C . ALA A 1 182 ? 14.056 -3.139 -24.489 1.00 84.94 182 ALA A C 1
ATOM 1452 O O . ALA A 1 182 ? 14.978 -3.176 -25.298 1.00 84.94 182 ALA A O 1
ATOM 1453 N N . SER A 1 183 ? 13.469 -4.258 -24.052 1.00 83.75 183 SER A N 1
ATOM 1454 C CA . SER A 1 183 ? 13.885 -5.608 -24.455 1.00 83.75 183 SER A CA 1
ATOM 1455 C C . SER A 1 183 ? 13.737 -5.870 -25.959 1.00 83.75 183 SER A C 1
ATOM 1457 O O . SER A 1 183 ? 14.448 -6.711 -26.496 1.00 83.75 183 SER A O 1
ATOM 1459 N N . CYS A 1 184 ? 12.854 -5.156 -26.666 1.00 85.31 184 CYS A N 1
ATOM 1460 C CA . CYS A 1 184 ? 12.742 -5.267 -28.123 1.00 85.31 184 CYS A CA 1
ATOM 1461 C C . CYS A 1 184 ? 13.886 -4.574 -28.880 1.00 85.31 184 CYS A C 1
ATOM 1463 O O . CYS A 1 184 ? 14.093 -4.887 -30.049 1.00 85.31 184 CYS A O 1
ATOM 1465 N N . VAL A 1 185 ? 14.612 -3.644 -28.245 1.00 83.69 185 VAL A N 1
ATOM 1466 C CA . VAL A 1 185 ? 15.732 -2.916 -28.872 1.00 83.69 185 VAL A CA 1
ATOM 1467 C C . VAL A 1 185 ? 16.927 -3.844 -29.088 1.00 83.69 185 VAL A C 1
ATOM 1469 O O . VAL A 1 185 ? 17.601 -3.757 -30.107 1.00 83.69 185 VAL A O 1
ATOM 1472 N N . MET A 1 186 ? 17.155 -4.772 -28.156 1.00 82.06 186 MET A N 1
ATOM 1473 C CA . MET A 1 186 ? 18.176 -5.811 -28.271 1.00 82.06 186 MET A CA 1
ATOM 1474 C C . MET A 1 186 ? 17.632 -7.148 -27.747 1.00 82.06 186 MET A C 1
ATOM 1476 O O . MET A 1 186 ? 17.820 -7.466 -26.572 1.00 82.06 186 MET A O 1
ATOM 1480 N N . PRO A 1 187 ? 16.966 -7.943 -28.603 1.00 79.38 187 PR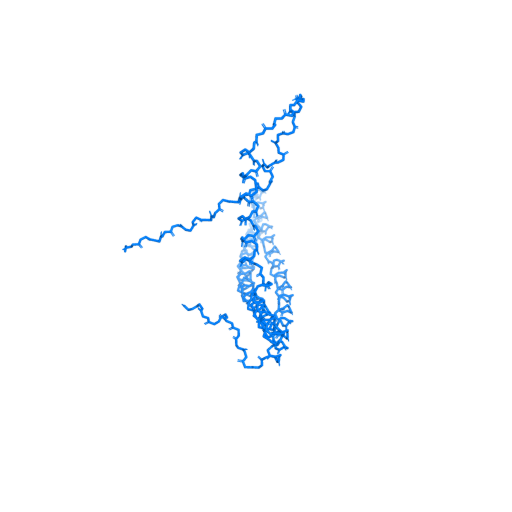O A N 1
ATOM 1481 C CA . PRO A 1 187 ? 16.286 -9.174 -28.192 1.00 79.38 187 PRO A CA 1
ATOM 1482 C C . PRO A 1 187 ? 17.211 -10.224 -27.566 1.00 79.38 187 PRO A C 1
ATOM 1484 O O . PRO A 1 187 ? 16.796 -10.963 -26.677 1.00 79.38 187 PRO A O 1
ATOM 1487 N N . ASP A 1 188 ? 18.468 -10.266 -28.013 1.00 84.38 188 ASP A N 1
ATOM 1488 C CA . ASP A 1 188 ? 19.468 -11.232 -27.546 1.00 84.38 188 ASP A CA 1
ATOM 1489 C C . ASP A 1 188 ? 20.154 -10.800 -26.239 1.00 84.38 188 ASP A C 1
ATOM 1491 O O . ASP A 1 188 ? 20.931 -11.559 -25.654 1.00 84.38 188 ASP A O 1
ATOM 1495 N N . TYR A 1 189 ? 19.894 -9.577 -25.767 1.00 81.25 189 TYR A N 1
ATOM 1496 C CA . TYR A 1 189 ? 20.498 -9.050 -24.553 1.00 81.25 189 TYR A CA 1
ATOM 1497 C C . TYR A 1 189 ? 19.640 -9.353 -23.322 1.00 81.25 189 TYR A C 1
ATOM 1499 O O . TYR A 1 189 ? 18.510 -8.887 -23.180 1.00 81.25 189 TYR A O 1
ATOM 1507 N N . SER A 1 190 ? 20.219 -10.103 -22.385 1.00 79.56 190 SER A N 1
ATOM 1508 C CA . SER A 1 190 ? 19.642 -10.348 -21.065 1.00 79.56 190 SER A CA 1
ATOM 1509 C C . SER A 1 190 ? 20.261 -9.406 -20.021 1.00 79.56 190 SER A C 1
ATOM 1511 O O . SER A 1 190 ? 21.488 -9.437 -19.869 1.00 79.56 190 SER A O 1
ATOM 1513 N N . PRO A 1 191 ? 19.459 -8.643 -19.253 1.00 79.94 191 PRO A N 1
ATOM 1514 C CA . PRO A 1 191 ? 19.967 -7.766 -18.202 1.00 79.94 191 PRO A CA 1
ATOM 1515 C C . PRO A 1 191 ? 20.854 -8.492 -17.183 1.00 79.94 191 PRO A C 1
ATOM 1517 O O . PRO A 1 191 ? 20.551 -9.613 -16.758 1.00 79.94 191 PRO A O 1
ATOM 1520 N N . ALA A 1 192 ? 21.923 -7.838 -16.727 1.00 72.19 192 ALA A N 1
ATOM 1521 C CA . ALA A 1 192 ? 22.957 -8.452 -15.880 1.00 72.19 192 ALA A CA 1
ATOM 1522 C C . ALA A 1 192 ? 22.491 -8.819 -14.451 1.00 72.19 192 ALA A C 1
ATOM 1524 O O . ALA A 1 192 ? 23.182 -9.527 -13.715 1.00 72.19 192 ALA A O 1
ATOM 1525 N N . THR A 1 193 ? 21.290 -8.402 -14.054 1.00 60.62 193 THR A N 1
ATOM 1526 C CA . THR A 1 193 ? 20.737 -8.521 -12.690 1.00 60.62 193 THR A CA 1
ATOM 1527 C C . THR A 1 193 ? 20.352 -9.946 -12.255 1.00 60.62 193 THR A C 1
ATOM 1529 O O . THR A 1 193 ? 19.839 -10.133 -11.155 1.00 60.62 193 THR A O 1
ATOM 1532 N N . LEU A 1 194 ? 20.658 -10.974 -13.054 1.00 50.03 194 LEU A N 1
ATOM 1533 C CA . LEU A 1 194 ? 20.460 -12.391 -12.711 1.00 50.03 194 LEU A CA 1
ATOM 1534 C C . LEU A 1 194 ? 21.619 -13.039 -11.917 1.00 50.03 194 LEU A C 1
ATOM 1536 O O 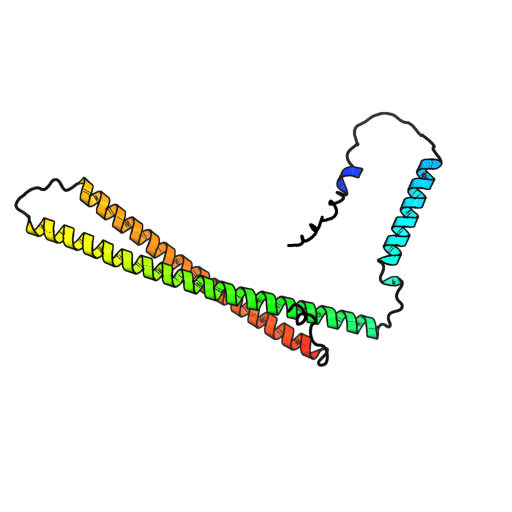. LEU A 1 194 ? 21.514 -14.214 -11.575 1.00 50.03 194 LEU A O 1
ATOM 1540 N N . LYS A 1 195 ? 22.717 -12.326 -11.614 1.00 42.72 195 LYS A N 1
ATOM 1541 C CA . LYS A 1 195 ? 23.957 -12.927 -11.061 1.00 42.72 195 LYS A CA 1
ATOM 1542 C C . LYS A 1 195 ? 24.344 -12.511 -9.631 1.00 42.72 195 LYS A C 1
ATOM 1544 O O . LYS A 1 195 ? 25.524 -12.475 -9.308 1.00 42.72 195 LYS A O 1
ATOM 1549 N N . CYS A 1 196 ? 23.374 -12.250 -8.761 1.00 36.22 196 CYS A N 1
ATOM 1550 C CA . CYS A 1 196 ? 23.603 -12.298 -7.311 1.00 36.22 196 CYS A CA 1
ATOM 1551 C C . CYS A 1 196 ? 22.727 -13.410 -6.721 1.00 36.22 196 CYS A C 1
ATOM 1553 O O . CYS A 1 196 ? 21.609 -13.149 -6.276 1.00 36.22 196 CYS A O 1
ATOM 1555 N N . GLN A 1 197 ? 23.220 -14.650 -6.803 1.00 34.44 197 GLN A N 1
ATOM 1556 C CA . GLN A 1 197 ? 22.770 -15.781 -5.984 1.00 34.44 197 GLN A CA 1
ATOM 1557 C C . GLN A 1 197 ? 23.744 -15.970 -4.827 1.00 34.44 197 GLN A C 1
ATOM 1559 O O . GLN A 1 197 ? 24.962 -15.845 -5.083 1.00 34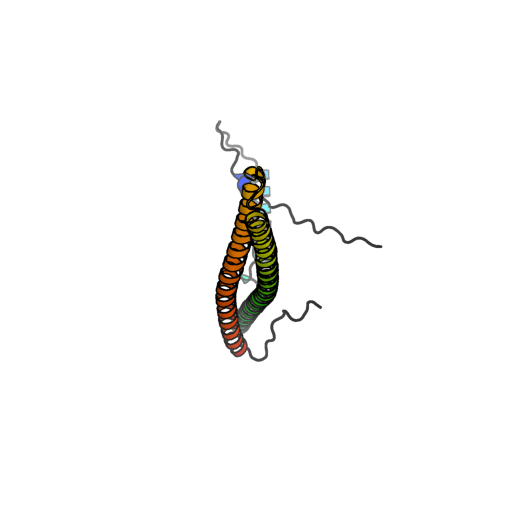.44 197 GLN A O 1
#

Organism: NCBI:txid930992